Protein AF-A0A3D3ABN2-F1 (afdb_monomer_lite)

Radius of gyration: 26.13 Å; chains: 1; bounding box: 60×55×68 Å

Structure (mmCIF, N/CA/C/O backbone):
data_AF-A0A3D3ABN2-F1
#
_entry.id   AF-A0A3D3ABN2-F1
#
loop_
_atom_site.group_PDB
_atom_site.id
_atom_site.type_symbol
_atom_site.label_atom_id
_atom_site.label_alt_id
_atom_site.label_comp_id
_atom_site.label_asym_id
_atom_site.label_entity_id
_atom_site.label_seq_id
_atom_site.pdbx_PDB_ins_code
_atom_site.Cartn_x
_atom_site.Cartn_y
_atom_site.Cartn_z
_atom_site.occupancy
_atom_site.B_iso_or_equiv
_atom_site.auth_seq_id
_atom_site.auth_comp_id
_atom_site.auth_asym_id
_atom_site.auth_atom_id
_atom_site.pdbx_PDB_model_num
ATOM 1 N N . ASN A 1 1 ? -21.364 -36.320 24.922 1.00 47.22 1 ASN A N 1
ATOM 2 C CA . ASN A 1 1 ? -21.685 -34.935 25.339 1.00 47.22 1 ASN A CA 1
ATOM 3 C C . ASN A 1 1 ? -20.801 -33.855 24.728 1.00 47.22 1 ASN A C 1
ATOM 5 O O . ASN A 1 1 ? -21.368 -32.843 24.368 1.00 47.22 1 ASN A O 1
ATOM 9 N N . CYS A 1 2 ? -19.493 -34.046 24.505 1.00 52.16 2 CYS A N 1
ATOM 10 C CA . CYS A 1 2 ? -18.644 -33.016 23.869 1.00 52.16 2 CYS A CA 1
ATOM 11 C C . CYS A 1 2 ? -19.021 -32.674 22.412 1.00 52.16 2 CYS A C 1
ATOM 13 O O . CYS A 1 2 ? -18.843 -31.543 21.977 1.00 52.16 2 CYS A O 1
ATOM 15 N N . ILE A 1 3 ? -19.575 -33.634 21.663 1.00 55.12 3 ILE A N 1
ATOM 16 C CA . ILE A 1 3 ? -19.988 -33.439 20.261 1.00 55.12 3 ILE A CA 1
ATOM 17 C C . ILE A 1 3 ? -21.234 -32.540 20.168 1.00 55.12 3 ILE A C 1
ATOM 19 O O . ILE A 1 3 ? -21.315 -31.693 19.283 1.00 55.12 3 ILE A O 1
ATOM 23 N N . SER A 1 4 ? -22.176 -32.661 21.111 1.00 56.69 4 SER A N 1
ATOM 24 C CA . SER A 1 4 ? -23.375 -31.813 21.166 1.00 56.69 4 SER A CA 1
ATOM 25 C C . SER A 1 4 ? -23.047 -30.381 21.598 1.00 56.69 4 SER A C 1
ATOM 27 O O . SER A 1 4 ? -23.609 -29.444 21.042 1.00 56.69 4 SER A O 1
ATOM 29 N N . SER A 1 5 ? -22.100 -30.191 22.526 1.00 56.62 5 SER A N 1
ATOM 30 C CA . SER A 1 5 ? -21.622 -28.856 22.914 1.00 56.62 5 SER A CA 1
ATOM 31 C C . SER A 1 5 ? -20.784 -28.184 21.820 1.00 56.62 5 SER A C 1
ATOM 33 O O . SER A 1 5 ? -20.987 -27.002 21.568 1.00 56.62 5 SER A O 1
ATOM 35 N N . LEU A 1 6 ? -19.924 -28.917 21.099 1.00 58.91 6 LEU A N 1
ATOM 36 C CA . LEU A 1 6 ? -19.209 -28.384 19.925 1.00 58.91 6 LEU A CA 1
ATOM 37 C C . LEU A 1 6 ? -20.166 -27.965 18.798 1.00 58.91 6 LEU A C 1
ATOM 39 O O . LEU A 1 6 ? -19.962 -26.933 18.165 1.00 58.91 6 LEU A O 1
ATOM 43 N N . ARG A 1 7 ? -21.237 -28.734 18.576 1.00 54.69 7 ARG A N 1
ATOM 44 C CA . ARG A 1 7 ? -22.254 -28.446 17.554 1.00 54.69 7 ARG A CA 1
ATOM 45 C C . ARG A 1 7 ? -23.169 -27.271 17.928 1.00 54.69 7 ARG A C 1
ATOM 47 O O . ARG A 1 7 ? -23.635 -26.568 17.041 1.00 54.69 7 ARG A O 1
ATOM 54 N N . LEU A 1 8 ? -23.390 -27.026 19.222 1.00 56.56 8 LEU A N 1
ATOM 55 C CA . LEU A 1 8 ? -24.068 -25.820 19.715 1.00 56.56 8 LEU A CA 1
ATOM 56 C C . LEU A 1 8 ? -23.188 -24.572 19.555 1.00 56.56 8 LEU A C 1
ATOM 58 O O . LEU A 1 8 ? -23.670 -23.556 19.062 1.00 56.56 8 LEU A O 1
ATOM 62 N N . ILE A 1 9 ? -21.890 -24.665 19.865 1.00 56.34 9 ILE A N 1
ATOM 63 C CA . ILE A 1 9 ? -20.930 -23.566 19.651 1.00 56.34 9 ILE A CA 1
ATOM 64 C C . ILE A 1 9 ? -20.799 -23.224 18.157 1.00 56.34 9 ILE A C 1
ATOM 66 O O . ILE A 1 9 ? -20.686 -22.053 17.816 1.00 56.34 9 ILE A O 1
ATOM 70 N N . SER A 1 10 ? -20.877 -24.211 17.254 1.00 53.91 10 SER A N 1
ATOM 71 C CA . SER A 1 10 ? -20.811 -23.964 15.804 1.00 53.91 10 SER A CA 1
ATOM 72 C C . SER A 1 10 ? -22.084 -23.351 15.207 1.00 53.91 10 SER A C 1
ATOM 74 O O . SER A 1 10 ? -22.072 -22.983 14.036 1.00 53.91 10 SER A O 1
ATOM 76 N N . SER A 1 11 ? -23.188 -23.314 15.961 1.00 54.47 11 SER A N 1
ATOM 77 C CA . SER A 1 11 ? -24.465 -22.728 15.522 1.00 54.47 11 SER A CA 1
ATOM 78 C C . SER A 1 11 ? -24.626 -21.261 15.921 1.00 54.47 11 SER A C 1
ATOM 80 O O . SER A 1 11 ? -25.526 -20.586 15.429 1.00 54.47 11 SER A O 1
ATOM 82 N N . TRP A 1 12 ? -23.756 -20.767 16.805 1.00 53.62 12 TRP A N 1
ATOM 83 C CA . TRP A 1 12 ? -23.654 -19.350 17.128 1.00 53.62 12 TRP A CA 1
ATOM 84 C C . TRP A 1 12 ? -22.799 -18.647 16.082 1.00 53.62 12 TRP A C 1
ATOM 86 O O . TRP A 1 12 ? -21.771 -19.181 15.660 1.00 53.62 12 TRP A O 1
ATOM 96 N N . ASP A 1 13 ? -23.225 -17.454 15.663 1.00 57.66 13 ASP A N 1
ATOM 97 C CA . ASP A 1 13 ? -22.489 -16.629 14.711 1.00 57.66 13 ASP A CA 1
ATOM 98 C C . ASP A 1 13 ? -21.187 -16.168 15.387 1.00 57.66 13 ASP A C 1
ATOM 100 O O . ASP A 1 13 ? -21.111 -15.138 16.054 1.00 57.66 13 ASP A O 1
ATOM 104 N N . TRP A 1 14 ? -20.151 -17.009 15.298 1.00 59.09 14 TRP A N 1
ATOM 105 C CA . TRP A 1 14 ? -18.824 -16.823 15.903 1.00 59.09 14 TRP A CA 1
ATOM 106 C C . TRP A 1 14 ? -18.238 -15.437 15.600 1.00 59.09 14 TRP A C 1
ATOM 108 O O . TRP A 1 14 ? -17.455 -14.882 16.371 1.00 59.09 14 TRP A O 1
ATOM 118 N N . LYS A 1 15 ? -18.682 -14.870 14.481 1.00 56.09 15 LYS A N 1
ATOM 119 C CA . LYS A 1 15 ? -18.467 -13.509 14.022 1.00 56.09 15 LYS A CA 1
ATOM 120 C C . LYS A 1 15 ? -18.916 -12.457 15.045 1.00 56.09 15 LYS A C 1
ATOM 122 O O . LYS A 1 15 ? -18.107 -11.631 15.454 1.00 56.09 15 LYS A O 1
ATOM 127 N N . GLU A 1 16 ? -20.160 -12.541 15.504 1.00 56.41 16 GLU A N 1
ATOM 128 C CA . GLU A 1 16 ? -20.800 -11.591 16.420 1.00 56.41 16 GLU A CA 1
ATOM 129 C C . GLU A 1 16 ? -20.204 -11.695 17.835 1.00 56.41 16 GLU A C 1
ATOM 131 O O . GLU A 1 16 ? -19.964 -10.694 18.511 1.00 56.41 16 GLU A O 1
ATOM 136 N N . LEU A 1 17 ? -19.857 -12.910 18.271 1.00 53.38 17 LEU A N 1
ATOM 137 C CA . LEU A 1 17 ? -19.178 -13.133 19.552 1.00 53.38 17 LEU A CA 1
ATOM 138 C C . LEU A 1 17 ? -17.740 -12.599 19.555 1.00 53.38 17 LEU A C 1
ATOM 140 O O . LEU A 1 17 ? -17.319 -11.981 20.534 1.00 53.38 17 LEU A O 1
ATOM 144 N N . PHE A 1 18 ? -16.985 -12.797 18.471 1.00 57.19 18 PHE A N 1
ATOM 145 C CA . PHE A 1 18 ? -15.629 -12.259 18.344 1.00 57.19 18 PHE A CA 1
ATOM 146 C C . PHE A 1 18 ? -15.624 -10.725 18.288 1.00 57.19 18 PHE A C 1
ATOM 148 O O . PHE A 1 18 ? -14.780 -10.088 18.921 1.00 57.19 18 PHE A O 1
ATOM 155 N N . GLU A 1 19 ? -16.583 -10.125 17.581 1.00 54.78 19 GLU A N 1
ATOM 156 C CA . GLU A 1 19 ? -16.752 -8.669 17.517 1.00 54.78 19 GLU A CA 1
ATOM 157 C C . GLU A 1 19 ? -17.117 -8.069 18.882 1.00 54.78 19 GLU A C 1
ATOM 159 O O . GLU A 1 19 ? -16.545 -7.055 19.280 1.00 54.78 19 GLU A O 1
ATOM 164 N N . ASN A 1 20 ? -17.949 -8.754 19.670 1.00 52.69 20 ASN A N 1
ATOM 165 C CA . ASN A 1 20 ? -18.313 -8.316 21.021 1.00 52.69 20 ASN A CA 1
ATOM 166 C C . ASN A 1 20 ? -17.190 -8.490 22.069 1.00 52.69 20 ASN A C 1
ATOM 168 O O . ASN A 1 20 ? -17.117 -7.729 23.046 1.00 52.69 20 ASN A O 1
ATOM 172 N N . LEU A 1 21 ? -16.300 -9.472 21.885 1.00 58.31 21 LEU A N 1
ATOM 173 C CA . LEU A 1 21 ? -15.216 -9.789 22.828 1.00 58.31 21 LEU A CA 1
ATOM 174 C C . LEU A 1 21 ? -13.887 -9.096 22.498 1.00 58.31 21 LEU A C 1
ATOM 176 O O . LEU A 1 21 ? -13.051 -8.925 23.387 1.00 58.31 21 LEU A O 1
ATOM 180 N N . SER A 1 22 ? -13.675 -8.669 21.253 1.00 69.56 22 SER A N 1
ATOM 181 C CA . SER A 1 22 ? -12.423 -8.037 20.847 1.00 69.56 22 SER A CA 1
ATOM 182 C C . SER A 1 22 ? -12.321 -6.603 21.368 1.00 69.56 22 SER A C 1
ATOM 184 O O . SER A 1 22 ? -13.010 -5.691 20.911 1.00 69.56 22 SER A O 1
ATOM 186 N N . SER A 1 23 ? -11.387 -6.363 22.291 1.00 78.75 23 SER A N 1
ATOM 187 C CA . SER A 1 23 ? -11.030 -5.005 22.725 1.00 78.75 23 SER A CA 1
ATOM 188 C C . SER A 1 23 ? -10.597 -4.117 21.554 1.00 78.75 23 SER A C 1
ATOM 190 O O . SER A 1 23 ? -10.798 -2.910 21.605 1.00 78.75 23 SER A O 1
ATOM 192 N N . VAL A 1 24 ? -10.036 -4.706 20.491 1.00 86.00 24 VAL A N 1
ATOM 193 C CA . VAL A 1 24 ? -9.668 -3.988 19.263 1.00 86.00 24 VAL A CA 1
ATOM 194 C C . VAL A 1 24 ? -10.915 -3.490 18.534 1.00 86.00 24 VAL A C 1
ATOM 196 O O . VAL A 1 24 ? -10.942 -2.337 18.121 1.00 86.00 24 VAL A O 1
ATOM 199 N N . GLU A 1 25 ? -11.971 -4.300 18.437 1.00 86.38 25 GLU A N 1
ATOM 200 C CA . GLU A 1 25 ? -13.219 -3.897 17.776 1.00 86.38 25 GLU A CA 1
ATOM 201 C C . GLU A 1 25 ? -13.878 -2.711 18.486 1.00 86.38 25 GLU A C 1
ATOM 203 O O . GLU A 1 25 ? -14.217 -1.711 17.855 1.00 86.38 25 GLU A O 1
ATOM 208 N N . LYS A 1 26 ? -13.944 -2.764 19.821 1.00 87.31 26 LYS A N 1
ATOM 209 C CA . LYS A 1 26 ? -14.473 -1.668 20.653 1.00 87.31 26 LYS A CA 1
ATOM 210 C C . LYS A 1 26 ? -13.709 -0.353 20.482 1.00 87.31 26 LYS A C 1
ATOM 212 O O . LYS A 1 26 ? -14.274 0.713 20.716 1.00 87.31 26 LYS A O 1
ATOM 217 N N . ILE A 1 27 ? -12.429 -0.421 20.113 1.00 90.19 27 ILE A N 1
ATOM 218 C CA . ILE A 1 27 ? -11.607 0.755 19.812 1.00 90.19 27 ILE A CA 1
ATOM 219 C C . ILE A 1 27 ? -11.897 1.249 18.391 1.00 90.19 27 ILE A C 1
ATOM 221 O O . ILE A 1 27 ? -12.106 2.443 18.200 1.00 90.19 27 ILE A O 1
ATOM 225 N N . LEU A 1 28 ? -11.924 0.353 17.401 1.00 89.81 28 LEU A N 1
ATOM 226 C CA . LEU A 1 28 ? -12.100 0.726 15.994 1.00 89.81 28 LEU A CA 1
ATOM 227 C C . LEU A 1 28 ? -13.498 1.280 15.686 1.00 89.81 28 LEU A C 1
ATOM 229 O O . LEU A 1 28 ? -13.615 2.163 14.845 1.00 89.81 28 LEU A O 1
ATOM 233 N N . ILE A 1 29 ? -14.535 0.850 16.412 1.00 90.50 29 ILE A N 1
ATOM 234 C CA . ILE A 1 29 ? -15.894 1.416 16.313 1.00 90.50 29 ILE A CA 1
ATOM 235 C C . ILE A 1 29 ? -15.935 2.907 16.695 1.00 90.50 29 ILE A C 1
ATOM 237 O O . ILE A 1 29 ? -16.793 3.632 16.207 1.00 90.50 29 ILE A O 1
ATOM 241 N N . GLN A 1 30 ? -14.994 3.405 17.506 1.00 90.12 30 GLN A N 1
ATOM 242 C CA . GLN A 1 30 ? -14.928 4.824 17.902 1.00 90.12 30 GLN A CA 1
ATOM 243 C C . GLN A 1 30 ? -14.320 5.736 16.821 1.00 90.12 30 GLN A C 1
ATOM 245 O O . GLN A 1 30 ? -13.915 6.863 17.119 1.00 90.12 30 GLN A O 1
ATOM 250 N N . ASP A 1 31 ? -14.191 5.231 15.596 1.00 90.12 31 ASP A N 1
ATOM 251 C CA . ASP A 1 31 ? -13.667 5.943 14.440 1.00 90.12 31 ASP A CA 1
ATOM 252 C C . ASP A 1 31 ? -14.372 7.299 14.232 1.00 90.12 31 ASP A C 1
ATOM 254 O O . ASP A 1 31 ? -15.590 7.321 14.058 1.00 90.12 31 ASP A O 1
ATOM 258 N N . PRO A 1 32 ? -13.643 8.434 14.191 1.00 89.00 32 PRO A N 1
ATOM 259 C CA . PRO A 1 32 ? -14.272 9.751 14.084 1.00 89.00 32 PRO A CA 1
ATOM 260 C C . PRO A 1 32 ? -15.033 9.961 12.772 1.00 89.00 32 PRO A C 1
ATOM 262 O O . PRO A 1 32 ? -15.926 10.802 12.715 1.00 89.00 32 PRO A O 1
ATOM 265 N N . SER A 1 33 ? -14.701 9.208 11.719 1.00 85.69 33 SER A N 1
ATOM 266 C CA . SER A 1 33 ? -15.441 9.256 10.457 1.00 85.69 33 SER A CA 1
ATOM 267 C C . SER A 1 33 ? -16.726 8.416 10.455 1.00 85.69 33 SER A C 1
ATOM 269 O O . SER A 1 33 ? -17.500 8.514 9.509 1.00 85.69 33 SER A O 1
ATOM 271 N N . ASN A 1 34 ? -16.960 7.582 11.479 1.00 87.00 34 ASN A N 1
ATOM 272 C CA . ASN A 1 34 ? -18.027 6.573 11.562 1.00 87.00 34 ASN A CA 1
ATOM 273 C C . ASN A 1 34 ? -18.069 5.554 10.402 1.00 87.00 34 ASN A C 1
ATOM 275 O O . ASN A 1 34 ? -18.925 4.673 10.394 1.00 87.00 34 ASN A O 1
ATOM 279 N N . ILE A 1 35 ? -17.135 5.608 9.446 1.00 86.44 35 ILE A N 1
ATOM 280 C CA . ILE A 1 35 ? -17.113 4.737 8.264 1.00 86.44 35 ILE A CA 1
ATOM 281 C C . ILE A 1 35 ? -16.833 3.288 8.661 1.00 86.44 35 ILE A C 1
ATOM 283 O O . ILE A 1 35 ? -17.421 2.382 8.079 1.00 86.44 35 ILE A O 1
ATOM 287 N N . TYR A 1 36 ? -15.980 3.058 9.668 1.00 86.94 36 TYR A N 1
ATOM 288 C CA . TYR A 1 36 ? -15.617 1.702 10.102 1.00 86.94 36 TYR A CA 1
ATOM 289 C C . TYR A 1 36 ? -16.836 0.836 10.456 1.00 86.94 36 TYR A C 1
ATOM 291 O O . TYR A 1 36 ? -16.866 -0.354 10.149 1.00 86.94 36 TYR A O 1
ATOM 299 N N . ILE A 1 37 ? -17.870 1.429 11.058 1.00 87.00 37 ILE A N 1
ATOM 300 C CA . ILE A 1 37 ? -19.083 0.710 11.474 1.00 87.00 37 ILE A CA 1
ATOM 301 C C . ILE A 1 37 ? -19.819 0.141 10.255 1.00 87.00 37 ILE A C 1
ATOM 303 O O . ILE A 1 37 ? -20.249 -1.013 10.287 1.00 87.00 37 ILE A O 1
ATOM 307 N N . TYR A 1 38 ? -19.875 0.912 9.169 1.00 84.94 38 TYR A N 1
ATOM 308 C CA . TYR A 1 38 ? -20.539 0.554 7.916 1.00 84.94 38 TYR A CA 1
ATOM 309 C C . TYR A 1 38 ? -19.673 -0.301 6.982 1.00 84.94 38 TYR A C 1
ATOM 311 O O . TYR A 1 38 ? -20.091 -0.587 5.865 1.00 84.94 38 TYR A O 1
ATOM 319 N N . GLN A 1 39 ? -18.460 -0.692 7.385 1.00 84.19 39 GLN A N 1
ATOM 320 C CA . GLN A 1 39 ? -17.604 -1.566 6.581 1.00 84.19 39 GLN A CA 1
ATOM 321 C C . GLN A 1 39 ? -18.013 -3.035 6.695 1.00 84.19 39 GLN A C 1
ATOM 323 O O . GLN A 1 39 ? -18.462 -3.492 7.749 1.00 84.19 39 GLN A O 1
ATOM 328 N N . ASP A 1 40 ? -17.812 -3.785 5.611 1.00 84.81 40 ASP A N 1
ATOM 329 C CA . ASP A 1 40 ? -18.061 -5.221 5.608 1.00 84.81 40 ASP A CA 1
ATOM 330 C C . ASP A 1 40 ? -17.083 -5.980 6.511 1.00 84.81 40 ASP A C 1
ATOM 332 O O . ASP A 1 40 ? -16.015 -5.505 6.915 1.00 84.81 40 ASP A O 1
ATOM 336 N N . PHE A 1 41 ? -17.465 -7.204 6.859 1.00 79.50 41 PHE A N 1
ATOM 337 C CA . PHE A 1 41 ? -16.653 -8.024 7.747 1.00 79.50 41 PHE A CA 1
ATOM 338 C C . PHE A 1 41 ? -15.266 -8.336 7.188 1.00 79.50 41 PHE A C 1
ATOM 340 O O . PHE A 1 41 ? -14.312 -8.440 7.958 1.00 79.50 41 PHE A O 1
ATOM 347 N N . GLU A 1 42 ? -15.137 -8.501 5.870 1.00 83.38 42 GLU A N 1
ATOM 348 C CA . GLU A 1 42 ? -13.839 -8.757 5.246 1.00 83.38 42 GLU A CA 1
ATOM 349 C C . GLU A 1 42 ? -12.890 -7.576 5.468 1.00 83.38 42 GLU A C 1
ATOM 351 O O . GLU A 1 42 ? -11.740 -7.783 5.861 1.00 83.38 42 GLU A O 1
ATOM 356 N N . THR A 1 43 ? -13.393 -6.347 5.332 1.00 85.38 43 THR A N 1
ATOM 357 C CA . THR A 1 43 ? -12.666 -5.099 5.591 1.00 85.38 43 THR A CA 1
ATOM 358 C C . THR A 1 43 ? -12.289 -4.947 7.052 1.00 85.38 43 THR A C 1
ATOM 360 O O . THR A 1 43 ? -11.113 -4.732 7.366 1.00 85.38 43 THR A O 1
ATOM 363 N N . LYS A 1 44 ? -13.247 -5.138 7.963 1.00 88.62 44 LYS A N 1
ATOM 364 C CA . LYS A 1 44 ? -12.982 -5.089 9.407 1.00 88.62 44 LYS A CA 1
ATOM 365 C C . LYS A 1 44 ? -11.922 -6.121 9.803 1.00 88.62 44 LYS A C 1
ATOM 367 O O . LYS A 1 44 ? -10.934 -5.801 10.465 1.00 88.62 44 LYS A O 1
ATOM 372 N N . ASN A 1 45 ? -12.053 -7.357 9.321 1.00 86.69 45 ASN A N 1
ATOM 373 C CA . ASN A 1 45 ? -11.083 -8.423 9.562 1.00 86.69 45 ASN A CA 1
ATOM 374 C C . ASN A 1 45 ? -9.705 -8.110 8.9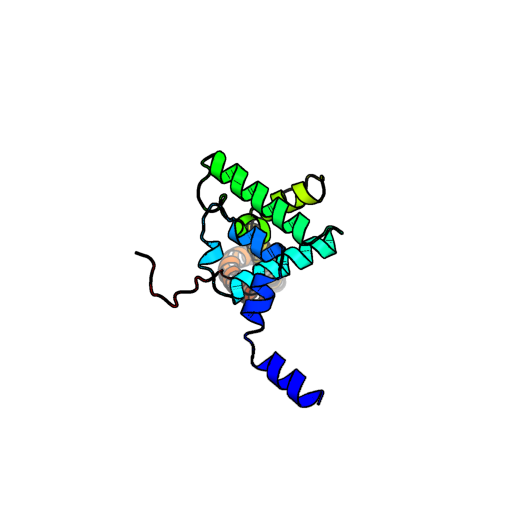58 1.00 86.69 45 ASN A C 1
ATOM 376 O O . ASN A 1 45 ? -8.680 -8.407 9.575 1.00 86.69 45 ASN A O 1
ATOM 380 N N . HIS A 1 46 ? -9.655 -7.489 7.779 1.00 88.50 46 HIS A N 1
ATOM 381 C CA . HIS A 1 46 ? -8.407 -7.050 7.165 1.00 88.50 46 HIS A CA 1
ATOM 382 C C . HIS A 1 46 ? -7.674 -6.030 8.051 1.00 88.50 46 HIS A C 1
ATOM 384 O O . HIS A 1 46 ? -6.482 -6.195 8.315 1.00 88.50 46 HIS A O 1
ATOM 390 N N . TYR A 1 47 ? -8.379 -5.034 8.598 1.00 90.31 47 TYR A N 1
ATOM 391 C CA . TYR A 1 47 ? -7.782 -4.058 9.521 1.00 90.31 47 TYR A CA 1
ATOM 392 C C . TYR A 1 47 ? -7.273 -4.711 10.809 1.00 90.31 47 TYR A C 1
ATOM 394 O O . TYR A 1 47 ? -6.146 -4.437 11.228 1.00 90.31 47 TYR A O 1
ATOM 402 N N . ARG A 1 48 ? -8.045 -5.633 11.400 1.00 90.38 48 ARG A N 1
ATOM 403 C CA . ARG A 1 48 ? -7.612 -6.400 12.582 1.00 90.38 48 ARG A CA 1
ATOM 404 C C . ARG A 1 48 ? -6.343 -7.216 12.291 1.00 90.38 48 ARG A C 1
ATOM 406 O O . ARG A 1 48 ? -5.399 -7.182 13.077 1.00 90.38 48 ARG A O 1
ATOM 413 N N . LYS A 1 49 ? -6.267 -7.885 11.133 1.00 89.75 49 LYS A N 1
ATOM 414 C CA . LYS A 1 49 ? -5.070 -8.633 10.699 1.00 89.75 49 LYS A CA 1
ATOM 415 C C . LYS A 1 49 ? -3.859 -7.729 10.478 1.00 89.75 49 LYS A C 1
ATOM 417 O O . LYS A 1 49 ? -2.747 -8.101 10.849 1.00 89.75 49 LYS A O 1
ATOM 422 N N . GLU A 1 50 ? -4.040 -6.550 9.888 1.00 90.88 50 GLU A N 1
ATOM 423 C CA . GLU A 1 50 ? -2.946 -5.586 9.720 1.00 90.88 50 GLU A CA 1
ATOM 424 C C . GLU A 1 50 ? -2.432 -5.068 11.070 1.00 90.88 50 GLU A C 1
ATOM 426 O O . GLU A 1 50 ? -1.218 -5.023 11.284 1.00 90.88 50 GLU A O 1
ATOM 431 N N . LEU A 1 51 ? -3.325 -4.769 12.017 1.00 91.88 51 LEU A N 1
ATOM 432 C CA . LEU A 1 51 ? -2.943 -4.418 13.388 1.00 91.88 51 LEU A CA 1
ATOM 433 C C . LEU A 1 51 ? -2.186 -5.551 14.086 1.00 91.88 51 LEU A C 1
ATOM 435 O O . LEU A 1 51 ? -1.162 -5.292 14.716 1.00 91.88 51 LEU A O 1
ATOM 439 N N . GLN A 1 52 ? -2.621 -6.802 13.923 1.00 90.25 52 GLN A N 1
ATOM 440 C CA . GLN A 1 52 ? -1.906 -7.974 14.430 1.00 90.25 52 GLN A CA 1
ATOM 441 C C . GLN A 1 52 ? -0.490 -8.089 13.849 1.00 90.25 52 GLN A C 1
ATOM 443 O O . GLN A 1 52 ? 0.473 -8.314 14.587 1.00 90.25 52 GLN A O 1
ATOM 448 N N . LYS A 1 53 ? -0.325 -7.892 12.534 1.00 90.94 53 LYS A N 1
ATOM 449 C CA . LYS A 1 53 ? 1.001 -7.887 11.895 1.00 90.94 53 LYS A CA 1
ATOM 450 C C . LYS A 1 53 ? 1.893 -6.780 12.459 1.00 90.94 53 LYS A C 1
ATOM 452 O O . LYS A 1 53 ? 3.067 -7.032 12.725 1.00 90.94 53 LYS A O 1
ATOM 457 N N . LEU A 1 54 ? 1.355 -5.573 12.653 1.00 90.38 54 LEU A N 1
ATOM 458 C CA . LEU A 1 54 ? 2.084 -4.443 13.242 1.00 90.38 54 LEU A CA 1
ATOM 459 C C . LEU A 1 54 ? 2.492 -4.731 14.693 1.00 90.38 54 LEU A C 1
ATOM 461 O O . LEU A 1 54 ? 3.659 -4.568 15.041 1.00 90.38 54 LEU A O 1
ATOM 465 N N . SER A 1 55 ? 1.551 -5.215 15.501 1.00 89.25 55 SER A N 1
ATOM 466 C CA . SER A 1 55 ? 1.749 -5.662 16.883 1.00 89.25 55 SER A CA 1
ATOM 467 C C . SER A 1 55 ? 2.904 -6.661 16.986 1.00 89.25 55 SER A C 1
ATOM 469 O O . SER A 1 55 ? 3.900 -6.397 17.661 1.00 89.25 55 SER A O 1
ATOM 471 N N . LYS A 1 56 ? 2.857 -7.739 16.191 1.00 90.38 56 LYS A N 1
ATOM 472 C CA . LYS A 1 56 ? 3.904 -8.769 16.153 1.00 90.38 56 LYS A CA 1
ATOM 473 C C . LYS A 1 56 ? 5.250 -8.233 15.661 1.00 90.38 56 LYS A C 1
ATOM 475 O O . LYS A 1 56 ? 6.286 -8.608 16.198 1.00 90.38 56 LYS A O 1
ATOM 480 N N . LYS A 1 57 ? 5.251 -7.364 14.645 1.00 90.81 57 LYS A N 1
ATOM 481 C CA . LYS A 1 57 ? 6.478 -6.797 14.062 1.00 90.81 57 LYS A CA 1
ATOM 482 C C . LYS A 1 57 ? 7.212 -5.864 15.027 1.00 90.81 57 LYS A C 1
ATOM 484 O O . LYS A 1 57 ? 8.438 -5.831 15.008 1.00 90.81 57 LYS A O 1
ATOM 489 N N . TYR A 1 58 ? 6.477 -5.094 15.827 1.00 89.19 58 TYR A N 1
ATOM 490 C CA . TYR A 1 58 ? 7.044 -4.075 16.716 1.00 89.19 58 TYR A CA 1
ATOM 491 C C . TYR A 1 58 ? 7.009 -4.454 18.203 1.00 89.19 58 TYR A C 1
ATOM 493 O O . TYR A 1 58 ? 7.463 -3.666 19.026 1.00 89.19 58 TYR A O 1
ATOM 501 N N . GLY A 1 59 ? 6.513 -5.646 18.551 1.00 89.12 59 GLY A N 1
ATOM 502 C CA . GLY A 1 59 ? 6.495 -6.154 19.926 1.00 89.12 59 GLY A CA 1
ATOM 503 C C . GLY A 1 59 ? 5.552 -5.392 20.861 1.00 89.12 59 GLY A C 1
ATOM 504 O O . GLY A 1 59 ? 5.833 -5.288 22.051 1.00 89.12 59 GLY A O 1
ATOM 505 N N . VAL A 1 60 ? 4.457 -4.835 20.336 1.00 89.69 60 VAL A N 1
ATOM 506 C CA . VAL A 1 60 ? 3.438 -4.109 21.120 1.00 89.69 60 VAL A CA 1
ATOM 507 C C . VAL A 1 60 ? 2.131 -4.891 21.156 1.00 89.69 60 VAL A C 1
ATOM 509 O O . VAL A 1 60 ? 1.945 -5.783 20.342 1.00 89.69 60 VAL A O 1
ATOM 512 N N . SER A 1 61 ? 1.200 -4.569 22.058 1.00 89.25 61 SER A N 1
ATOM 513 C CA . SER A 1 61 ? -0.119 -5.211 22.035 1.0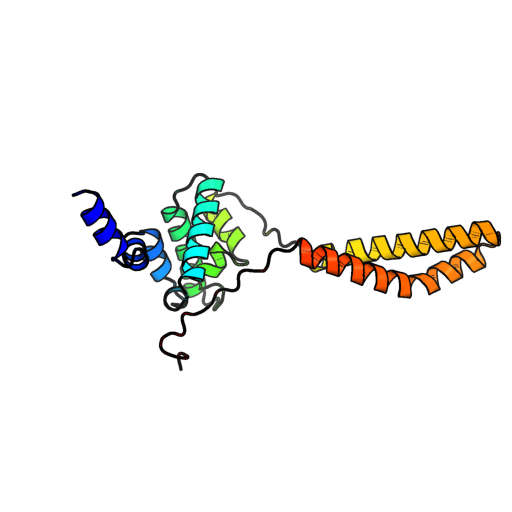0 89.25 61 SER A CA 1
ATOM 514 C C . SER A 1 61 ? -0.974 -4.721 20.858 1.00 89.25 61 SER A C 1
ATOM 516 O O . SER A 1 61 ? -0.883 -3.567 20.429 1.00 89.25 61 SER A O 1
ATOM 518 N N . GLU A 1 62 ? -1.861 -5.585 20.356 1.00 90.25 62 GLU A N 1
ATOM 519 C CA . GLU A 1 62 ? -2.821 -5.232 19.296 1.00 90.25 62 GLU A CA 1
ATOM 520 C C . GLU A 1 62 ? -3.736 -4.077 19.725 1.00 90.25 62 GLU A C 1
ATOM 522 O O . GLU A 1 62 ? -3.996 -3.159 18.949 1.00 90.25 62 GLU A O 1
ATOM 527 N N . THR A 1 63 ? -4.158 -4.076 20.992 1.00 90.00 63 THR A N 1
ATOM 528 C CA . THR A 1 63 ? -4.967 -3.007 21.590 1.00 90.00 63 THR A CA 1
ATOM 529 C C . THR A 1 63 ? -4.222 -1.681 21.647 1.00 90.00 63 THR A C 1
ATOM 531 O O . THR A 1 63 ? -4.811 -0.644 21.354 1.00 90.00 63 THR A O 1
ATOM 534 N N . TYR A 1 64 ? -2.924 -1.689 21.960 1.00 89.50 64 TYR A N 1
ATOM 535 C CA . TYR A 1 64 ? -2.109 -0.478 21.950 1.00 89.50 64 TYR A CA 1
ATOM 536 C C . TYR A 1 64 ? -1.967 0.089 20.534 1.00 89.50 64 TYR A C 1
ATOM 538 O O . TYR A 1 64 ? -2.154 1.288 20.329 1.00 89.50 64 TYR A O 1
ATOM 546 N N . ALA A 1 65 ? -1.709 -0.766 19.538 1.00 92.19 65 ALA A N 1
ATOM 547 C CA . ALA A 1 65 ? -1.662 -0.347 18.139 1.00 92.19 65 ALA A CA 1
ATOM 548 C C . ALA A 1 65 ? -3.009 0.239 17.669 1.00 92.19 65 ALA A C 1
ATOM 550 O O . ALA A 1 65 ? -3.028 1.288 17.022 1.00 92.19 65 ALA A O 1
ATOM 551 N N . ALA A 1 66 ? -4.129 -0.382 18.057 1.00 93.00 66 ALA A N 1
ATOM 552 C CA . ALA A 1 66 ? -5.473 0.111 17.761 1.00 93.00 66 ALA A CA 1
ATOM 553 C C . ALA A 1 66 ? -5.739 1.484 18.406 1.00 93.00 66 ALA A C 1
ATOM 555 O O . ALA A 1 66 ? -6.170 2.414 17.722 1.00 93.00 66 ALA A O 1
ATOM 556 N N . LEU A 1 67 ? -5.405 1.657 19.692 1.00 93.25 67 LEU A N 1
ATOM 557 C CA . LEU A 1 67 ? -5.532 2.943 20.389 1.00 93.25 67 LEU A CA 1
ATOM 558 C C . LEU A 1 67 ? -4.714 4.035 19.698 1.00 93.25 67 LEU A C 1
ATOM 560 O O . LEU A 1 67 ? -5.222 5.129 19.466 1.00 93.25 67 LEU A O 1
ATOM 564 N N . LYS A 1 68 ? -3.474 3.734 19.293 1.00 93.56 68 LYS A N 1
ATOM 565 C CA . LYS A 1 68 ? -2.641 4.698 18.564 1.00 93.56 68 LYS A CA 1
ATOM 566 C C . LYS A 1 68 ? -3.200 5.053 17.190 1.00 93.56 68 LYS A C 1
ATOM 568 O O . LYS A 1 68 ? -3.101 6.218 16.806 1.00 93.56 68 LYS A O 1
ATOM 573 N N . SER A 1 69 ? -3.822 4.113 16.473 1.00 93.69 69 SER A N 1
ATOM 574 C CA . SER A 1 69 ? -4.514 4.442 15.217 1.00 93.69 69 SER A CA 1
ATOM 575 C C . SER A 1 69 ? -5.715 5.359 15.442 1.00 93.69 69 SER A C 1
ATOM 577 O O . SER A 1 69 ? -5.880 6.330 14.704 1.00 93.69 69 SER A O 1
ATOM 579 N N . LEU A 1 70 ? -6.486 5.121 16.507 1.00 93.88 70 LEU A N 1
ATOM 580 C CA . LEU A 1 70 ? -7.626 5.954 16.873 1.00 93.88 70 LEU A CA 1
ATOM 581 C C . LEU A 1 70 ? -7.197 7.362 17.301 1.00 93.88 70 LEU A C 1
ATOM 583 O O . LEU A 1 70 ? -7.772 8.340 16.839 1.00 93.88 70 LEU A O 1
ATOM 587 N N . GLU A 1 71 ? -6.157 7.486 18.129 1.00 93.12 71 GLU A N 1
ATOM 588 C CA . GLU A 1 71 ? -5.590 8.784 18.523 1.00 93.12 71 GLU A CA 1
ATOM 589 C C . GLU A 1 71 ? -5.125 9.603 17.308 1.00 93.12 71 GLU A C 1
ATOM 591 O O . GLU A 1 71 ? -5.264 10.823 17.292 1.00 93.12 71 GLU A O 1
ATOM 596 N N . CYS A 1 72 ? -4.535 8.960 16.293 1.00 91.44 72 CYS A N 1
ATOM 597 C CA . CYS A 1 72 ? -4.160 9.641 15.051 1.00 91.44 72 CYS A CA 1
ATOM 598 C C . CYS A 1 72 ? -5.382 10.156 14.284 1.00 91.44 72 CYS A C 1
ATOM 600 O O . CYS A 1 72 ? -5.376 11.304 13.845 1.00 91.44 72 CYS A O 1
ATOM 602 N N . ALA A 1 73 ? -6.421 9.329 14.151 1.00 92.19 73 ALA A N 1
ATOM 603 C CA . ALA A 1 73 ? -7.651 9.710 13.466 1.00 92.19 73 ALA A CA 1
ATOM 604 C C . ALA A 1 73 ? -8.392 10.838 14.198 1.00 92.19 73 ALA A C 1
ATOM 606 O O . ALA A 1 73 ? -8.790 11.807 13.560 1.00 92.19 73 ALA A O 1
ATOM 607 N N . LYS A 1 74 ? -8.506 10.762 15.532 1.00 91.50 74 LYS A N 1
ATOM 608 C CA . LYS A 1 74 ? -9.137 11.804 16.361 1.00 91.50 74 LYS A CA 1
ATOM 609 C C . LYS A 1 74 ? -8.403 13.133 16.270 1.00 91.50 74 LYS A C 1
ATOM 611 O O . LYS A 1 74 ? -9.038 14.146 16.014 1.00 91.50 74 LYS A O 1
ATOM 616 N N . LYS A 1 75 ? -7.071 13.120 16.370 1.00 90.06 75 LYS A N 1
ATOM 617 C CA . LYS A 1 75 ? -6.274 14.344 16.246 1.00 90.06 75 LYS A CA 1
ATOM 618 C C . LYS A 1 75 ? -6.520 15.057 14.909 1.00 90.06 75 LYS A C 1
ATOM 620 O O . LYS A 1 75 ? -6.766 16.253 14.891 1.00 90.06 75 LYS A O 1
ATOM 625 N N . ASN A 1 76 ? -6.519 14.322 13.797 1.00 88.00 76 ASN A N 1
ATOM 626 C CA . ASN A 1 76 ? -6.763 14.926 12.483 1.00 88.00 76 ASN A CA 1
ATOM 627 C C . ASN A 1 76 ? -8.241 15.276 12.229 1.00 88.00 76 ASN A C 1
ATOM 629 O O . ASN A 1 76 ? -8.532 16.095 11.358 1.00 88.00 76 ASN A O 1
ATOM 633 N N . ALA A 1 77 ? -9.173 14.693 12.988 1.00 86.12 77 ALA A N 1
ATOM 634 C CA . ALA A 1 77 ? -10.559 15.148 13.020 1.00 86.12 77 ALA A CA 1
ATOM 635 C C . ALA A 1 77 ? -10.687 16.505 13.737 1.00 86.12 77 ALA A C 1
ATOM 637 O O . ALA A 1 77 ? -11.381 17.383 13.235 1.00 86.12 77 ALA A O 1
ATOM 638 N N . GLU A 1 78 ? -9.981 16.697 14.857 1.00 86.44 78 GLU A N 1
ATOM 639 C CA . GLU A 1 78 ? -9.919 17.971 15.593 1.00 86.44 78 GLU A CA 1
ATOM 640 C C . GLU A 1 78 ? -9.219 19.072 14.780 1.00 86.44 78 GLU A C 1
ATOM 642 O O . GLU A 1 78 ? -9.694 20.205 14.732 1.00 86.44 78 GLU A O 1
ATOM 647 N N . ASP A 1 79 ? -8.148 18.723 14.060 1.00 84.31 79 ASP A N 1
ATOM 648 C CA . ASP A 1 79 ? -7.393 19.640 13.194 1.00 84.31 79 ASP A CA 1
ATOM 649 C C . ASP A 1 79 ? -8.121 19.962 11.859 1.00 84.31 79 ASP A C 1
ATOM 651 O O . ASP A 1 79 ? -7.520 20.534 10.949 1.00 84.31 79 ASP A O 1
ATOM 655 N N . ASN A 1 80 ? -9.400 19.581 11.695 1.00 77.75 80 ASN A N 1
ATOM 656 C CA . ASN A 1 80 ? -10.216 19.772 10.480 1.00 77.75 80 ASN A CA 1
ATOM 657 C C . ASN A 1 80 ? -9.546 19.294 9.176 1.00 77.75 80 ASN A C 1
ATOM 659 O O . ASN A 1 80 ? -9.833 19.790 8.087 1.00 77.75 80 ASN A O 1
ATOM 663 N N . SER A 1 81 ? -8.673 18.286 9.260 1.00 74.69 81 SER A N 1
ATOM 664 C CA . SER A 1 81 ? -7.936 17.762 8.100 1.00 74.69 81 SER A CA 1
ATOM 665 C C . SER A 1 81 ? -8.833 16.977 7.127 1.00 74.69 81 SER A C 1
ATOM 667 O O . SER A 1 81 ? -8.417 16.646 6.019 1.00 74.69 81 SER A O 1
ATOM 669 N N . GLY A 1 82 ? -10.079 16.695 7.528 1.00 79.50 82 GLY A N 1
ATOM 670 C CA . GLY A 1 82 ? -11.081 16.012 6.716 1.00 79.50 82 GLY A CA 1
ATOM 671 C C . GLY A 1 82 ? -10.751 14.546 6.412 1.00 79.50 82 GLY A C 1
ATOM 672 O O . GLY A 1 82 ? -9.771 13.959 6.894 1.00 79.50 82 GLY A O 1
ATOM 673 N N . TYR A 1 83 ? -11.607 13.930 5.599 1.00 78.94 83 TYR A N 1
ATOM 674 C CA . TYR A 1 83 ? -11.384 12.591 5.055 1.00 78.94 83 TYR A CA 1
ATOM 675 C C . TYR A 1 83 ? -10.275 12.622 3.988 1.00 78.94 83 TYR A C 1
ATOM 677 O O . TYR A 1 83 ? -10.237 13.562 3.194 1.00 78.94 83 TYR A O 1
ATOM 685 N N . PRO A 1 84 ? -9.371 11.619 3.913 1.00 83.06 84 PRO A N 1
ATOM 686 C CA . PRO A 1 84 ? -9.359 10.341 4.641 1.00 83.06 84 PRO A CA 1
ATOM 687 C C . PRO A 1 84 ? -8.595 10.338 5.972 1.00 83.06 84 PRO A C 1
ATOM 689 O O . PRO A 1 84 ? -8.531 9.306 6.636 1.00 83.06 84 PRO A O 1
ATOM 692 N N . SER A 1 85 ? -7.993 11.455 6.384 1.00 87.25 85 SER A N 1
ATOM 693 C CA . SER A 1 85 ? -7.128 11.497 7.574 1.00 87.25 85 SER A CA 1
ATOM 694 C C . SER A 1 85 ? -7.857 11.359 8.913 1.00 87.25 85 SER A C 1
ATOM 696 O O . SER A 1 85 ? -7.214 11.067 9.921 1.00 87.25 85 SER A O 1
ATOM 698 N N . ASN A 1 86 ? -9.176 11.530 8.934 1.00 88.81 86 ASN A N 1
ATOM 699 C CA . ASN A 1 86 ? -10.034 11.328 10.101 1.00 88.81 86 ASN A CA 1
ATOM 700 C C . ASN A 1 86 ? -10.587 9.890 10.225 1.00 88.81 86 ASN A C 1
ATOM 702 O O . ASN A 1 86 ? -11.431 9.649 11.081 1.00 88.81 86 ASN A O 1
ATOM 706 N N . HIS A 1 87 ? -10.137 8.944 9.393 1.00 91.62 87 HIS A N 1
ATOM 707 C CA . HIS A 1 87 ? -10.555 7.540 9.451 1.00 91.62 87 HIS A CA 1
ATOM 708 C C . HIS A 1 87 ? -9.443 6.633 10.006 1.00 91.62 87 HIS A C 1
ATOM 710 O O . HIS A 1 87 ? -8.285 6.728 9.593 1.00 91.62 87 HIS A O 1
ATOM 716 N N . VAL A 1 88 ? -9.773 5.688 10.891 1.00 92.31 88 VAL A N 1
ATOM 717 C CA . VAL A 1 88 ? -8.806 4.725 11.463 1.00 92.31 88 VAL A CA 1
ATOM 718 C C . VAL A 1 88 ? -8.104 3.868 10.401 1.00 92.31 88 VAL A C 1
ATOM 720 O O . VAL A 1 88 ? -6.892 3.644 10.489 1.00 92.31 88 VAL A O 1
ATOM 723 N N . GLY A 1 89 ? -8.812 3.452 9.344 1.00 89.12 89 GLY A N 1
ATOM 724 C CA . GLY A 1 89 ? -8.255 2.638 8.256 1.00 89.12 89 GLY A CA 1
ATOM 725 C C . GLY A 1 89 ? -7.120 3.326 7.488 1.00 89.12 89 GLY A C 1
ATOM 726 O O . GLY A 1 89 ? -6.194 2.659 7.014 1.00 89.12 89 GLY A O 1
ATOM 727 N N . TYR A 1 90 ? -7.114 4.665 7.448 1.00 89.81 90 TYR A N 1
ATOM 728 C CA . TYR A 1 90 ? -6.040 5.453 6.834 1.00 89.81 90 TYR A CA 1
ATOM 729 C C . TYR A 1 90 ? -4.682 5.235 7.517 1.00 89.81 90 TYR A C 1
ATOM 731 O O . TYR A 1 90 ? -3.647 5.247 6.848 1.00 89.81 90 TYR A O 1
ATOM 739 N N . TYR A 1 91 ? -4.678 4.992 8.831 1.00 91.62 91 TYR A N 1
ATOM 740 C CA . TYR A 1 91 ? -3.466 4.744 9.617 1.00 91.62 91 TYR A CA 1
ATOM 741 C C . TYR A 1 91 ? -3.107 3.266 9.728 1.00 91.62 91 TYR A C 1
ATOM 743 O O . TYR A 1 91 ? -1.950 2.940 9.964 1.00 91.62 91 TYR A O 1
ATOM 751 N N . ILE A 1 92 ? -4.075 2.364 9.581 1.00 90.69 92 ILE A N 1
ATOM 752 C CA . ILE A 1 92 ? -3.826 0.921 9.681 1.00 90.69 92 ILE A CA 1
ATOM 753 C C . ILE A 1 92 ? -3.244 0.389 8.366 1.00 90.69 92 ILE A C 1
ATOM 755 O O . ILE A 1 92 ? -2.239 -0.329 8.367 1.00 90.69 92 ILE A O 1
ATOM 759 N N . TYR A 1 93 ? -3.855 0.771 7.242 1.00 86.88 93 TYR A N 1
ATOM 760 C CA . TYR A 1 93 ? -3.510 0.264 5.912 1.00 86.88 93 TYR A CA 1
ATOM 761 C C . TYR A 1 93 ? -3.113 1.363 4.917 1.00 86.88 93 TYR A C 1
ATOM 763 O O . TYR A 1 93 ? -2.289 1.117 4.041 1.00 86.88 93 TYR A O 1
ATOM 771 N N . GLY A 1 94 ? -3.665 2.571 5.056 1.00 84.88 94 GLY A N 1
ATOM 772 C CA . GLY A 1 94 ? -3.455 3.663 4.103 1.00 84.88 94 GLY A CA 1
ATOM 773 C C . GLY A 1 94 ? -2.111 4.395 4.218 1.00 84.88 94 GLY A C 1
ATOM 774 O O . GLY A 1 94 ? -1.172 3.977 4.900 1.00 84.88 94 GLY A O 1
ATOM 775 N N . ARG A 1 95 ? -2.035 5.561 3.559 1.00 83.44 95 ARG A N 1
ATOM 776 C CA . ARG A 1 95 ? -0.831 6.419 3.519 1.00 83.44 95 ARG A CA 1
ATOM 777 C C . ARG A 1 95 ? -0.365 6.863 4.915 1.00 83.44 95 ARG A C 1
ATOM 779 O O . ARG A 1 95 ? 0.830 7.026 5.146 1.00 83.44 95 ARG A O 1
ATOM 786 N N . GLY A 1 96 ? -1.279 6.953 5.885 1.00 85.56 96 GLY A N 1
ATOM 787 C CA . GLY A 1 96 ? -0.982 7.293 7.279 1.00 85.56 96 GLY A CA 1
ATOM 788 C C . GLY A 1 96 ? -0.260 6.205 8.082 1.00 85.56 96 GLY A C 1
ATOM 789 O O . GLY A 1 96 ? 0.098 6.450 9.235 1.00 85.56 96 GLY A O 1
ATOM 790 N N . LYS A 1 97 ? -0.009 5.015 7.515 1.00 89.25 97 LYS A N 1
ATOM 791 C CA . LYS A 1 97 ? 0.623 3.889 8.227 1.00 89.25 97 LYS A CA 1
ATOM 792 C C . LYS A 1 97 ? 1.973 4.231 8.845 1.00 89.25 97 LYS A C 1
ATOM 794 O O . LYS A 1 97 ? 2.258 3.828 9.971 1.00 89.25 97 LYS A O 1
ATOM 799 N N . HIS A 1 98 ? 2.789 5.021 8.156 1.00 88.19 98 HIS A N 1
ATOM 800 C CA . HIS A 1 98 ? 4.084 5.452 8.682 1.00 88.19 98 HIS A CA 1
ATOM 801 C C . HIS A 1 98 ? 3.938 6.314 9.954 1.00 88.19 98 HIS A C 1
ATOM 803 O O . HIS A 1 98 ? 4.716 6.163 10.893 1.00 88.19 98 HIS A O 1
ATOM 809 N N . ILE A 1 99 ? 2.897 7.154 10.040 1.00 90.06 99 ILE A N 1
ATOM 810 C CA . ILE A 1 99 ? 2.596 7.985 11.219 1.00 90.06 99 ILE A CA 1
ATOM 811 C C . ILE A 1 99 ? 2.241 7.097 12.414 1.00 90.06 99 ILE A C 1
ATOM 813 O O . ILE A 1 99 ? 2.745 7.310 13.519 1.00 90.06 99 ILE A O 1
ATOM 817 N N . LEU A 1 100 ? 1.412 6.073 12.189 1.00 91.00 100 LEU A N 1
ATOM 818 C CA . LEU A 1 100 ? 1.062 5.096 13.218 1.00 91.00 100 LEU A CA 1
ATOM 819 C C . LEU A 1 100 ? 2.304 4.372 13.738 1.00 91.00 100 LEU A C 1
ATOM 821 O O . LEU A 1 100 ? 2.531 4.311 14.945 1.00 91.00 100 LEU A O 1
ATOM 825 N N . VAL A 1 101 ? 3.139 3.868 12.831 1.00 91.06 101 VAL A N 1
ATOM 826 C CA . VAL A 1 101 ? 4.368 3.162 13.199 1.00 91.06 101 VAL A CA 1
ATOM 827 C C . VAL A 1 101 ? 5.323 4.070 13.978 1.00 91.06 101 VAL A C 1
ATOM 829 O O . VAL A 1 101 ? 5.931 3.620 14.953 1.00 91.06 101 VAL A O 1
ATOM 832 N N . ASN A 1 102 ? 5.414 5.352 13.620 1.00 90.62 102 ASN A N 1
ATOM 833 C CA . ASN A 1 102 ? 6.218 6.326 14.357 1.00 90.62 102 ASN A CA 1
ATOM 834 C C . ASN A 1 102 ? 5.717 6.507 15.790 1.00 90.62 102 ASN A C 1
ATOM 836 O O . ASN A 1 102 ? 6.522 6.509 16.719 1.00 90.62 102 ASN A O 1
ATOM 840 N N . LYS A 1 103 ? 4.396 6.592 15.991 1.00 89.75 103 LYS A N 1
ATOM 841 C CA . LYS A 1 103 ? 3.807 6.667 17.337 1.00 89.75 103 LYS A CA 1
ATOM 842 C C . LYS A 1 103 ? 3.990 5.381 18.143 1.00 89.75 103 LYS A C 1
ATOM 844 O O . LYS A 1 103 ? 4.182 5.454 19.351 1.00 89.75 103 LYS A O 1
ATOM 849 N N . ILE A 1 104 ? 3.930 4.217 17.497 1.00 90.06 104 ILE A N 1
ATOM 850 C CA . ILE A 1 104 ? 4.100 2.921 18.167 1.00 90.06 104 ILE A CA 1
ATOM 851 C C . ILE A 1 104 ? 5.556 2.706 18.595 1.00 90.06 104 ILE A C 1
ATOM 853 O O . ILE A 1 104 ? 5.809 2.242 19.701 1.00 90.06 104 ILE A O 1
ATOM 857 N N . THR A 1 105 ? 6.512 3.032 17.722 1.00 86.94 105 THR A N 1
ATOM 858 C CA . THR A 1 105 ? 7.937 2.720 17.930 1.00 86.94 105 THR A CA 1
ATOM 859 C C . THR A 1 105 ? 8.743 3.858 18.549 1.00 86.94 105 THR A C 1
ATOM 861 O O . THR A 1 105 ? 9.888 3.641 18.942 1.00 86.94 105 THR A O 1
ATOM 864 N N . GLY A 1 106 ? 8.202 5.080 18.574 1.00 82.88 106 GLY A N 1
ATOM 865 C CA . GLY A 1 106 ? 8.925 6.290 18.978 1.00 82.88 106 GLY A CA 1
ATOM 866 C C . GLY A 1 106 ? 10.060 6.689 18.024 1.00 82.88 106 GLY A C 1
ATOM 867 O O . GLY A 1 106 ? 10.794 7.636 18.296 1.00 82.88 106 GLY A O 1
ATOM 868 N N . LYS A 1 107 ? 10.228 5.981 16.900 1.00 82.38 107 LYS A N 1
ATOM 869 C CA . LYS A 1 107 ? 11.266 6.241 15.900 1.00 82.38 107 LYS A CA 1
ATOM 870 C C . LYS A 1 107 ? 10.649 6.971 14.717 1.00 82.38 107 LYS A C 1
ATOM 872 O O . LYS A 1 107 ? 9.582 6.593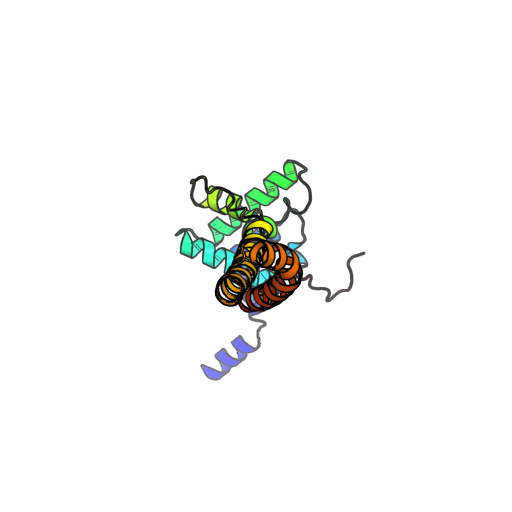 14.249 1.00 82.38 107 LYS A O 1
ATOM 877 N N . LYS A 1 108 ? 11.341 7.984 14.190 1.00 75.81 108 LYS A N 1
ATOM 878 C CA . LYS A 1 108 ? 10.958 8.622 12.923 1.00 75.81 108 LYS A CA 1
ATOM 879 C C . LYS A 1 108 ? 11.263 7.665 11.768 1.00 75.81 108 LYS A C 1
ATOM 881 O O . LYS A 1 108 ? 12.362 7.687 11.223 1.00 75.81 108 LYS A O 1
ATOM 886 N N . GLN A 1 109 ? 10.308 6.823 11.388 1.00 70.56 109 GLN A N 1
ATOM 887 C CA . GLN A 1 109 ? 10.297 6.236 10.054 1.00 70.56 109 GLN A CA 1
ATOM 888 C C . GLN A 1 109 ? 9.849 7.314 9.078 1.00 70.56 109 GLN A C 1
ATOM 890 O O . GLN A 1 109 ? 8.826 7.980 9.269 1.00 70.56 109 GLN A O 1
ATOM 895 N N . LYS A 1 110 ? 10.666 7.515 8.046 1.00 67.81 110 LYS A N 1
ATOM 896 C CA . LYS A 1 110 ? 10.255 8.311 6.899 1.00 67.81 110 LYS A CA 1
ATOM 897 C C . LYS A 1 110 ? 9.116 7.577 6.210 1.00 67.81 110 LYS A C 1
ATOM 899 O O . LYS A 1 110 ? 9.091 6.346 6.176 1.00 67.81 110 LYS A O 1
ATOM 904 N N . GLU A 1 111 ? 8.178 8.344 5.678 1.00 66.25 111 GLU A N 1
ATOM 905 C CA . GLU A 1 111 ? 7.251 7.812 4.699 1.00 66.25 111 GLU A CA 1
ATOM 906 C C . GLU A 1 111 ? 8.101 7.222 3.570 1.00 66.25 111 GLU A C 1
ATOM 908 O O . GLU A 1 111 ? 8.841 7.945 2.900 1.00 66.25 111 GLU A O 1
ATOM 913 N N . ASN A 1 112 ? 8.065 5.899 3.395 1.00 58.25 112 ASN A N 1
ATOM 914 C CA . ASN A 1 112 ? 8.621 5.266 2.204 1.00 58.25 112 ASN A CA 1
ATOM 915 C C . ASN A 1 112 ? 7.650 5.548 1.056 1.00 58.25 112 ASN A C 1
ATOM 917 O O . ASN A 1 112 ? 7.000 4.648 0.534 1.00 58.25 112 ASN A O 1
ATOM 921 N N . PHE A 1 113 ? 7.513 6.826 0.704 1.00 53.53 113 PHE A N 1
ATOM 922 C CA . PHE A 1 113 ? 6.842 7.250 -0.506 1.00 53.53 113 PHE A CA 1
ATOM 923 C C . PHE A 1 113 ? 7.832 7.027 -1.641 1.00 53.53 113 PHE A C 1
ATOM 925 O O . PHE A 1 113 ? 8.474 7.946 -2.139 1.00 53.53 113 PHE A O 1
ATOM 932 N N . THR A 1 114 ? 8.041 5.766 -2.004 1.00 54.66 114 THR A N 1
ATOM 933 C CA . THR A 1 114 ? 8.601 5.465 -3.312 1.00 54.66 114 THR A CA 1
ATOM 934 C C . THR A 1 114 ? 7.492 5.787 -4.302 1.00 54.66 114 THR A C 1
ATOM 936 O O . THR A 1 114 ? 6.497 5.056 -4.312 1.00 54.66 114 THR A O 1
ATOM 939 N N . PRO A 1 115 ? 7.575 6.879 -5.085 1.00 56.41 115 PRO A N 1
ATOM 940 C CA . PRO A 1 115 ? 6.545 7.136 -6.071 1.00 56.41 115 PRO A CA 1
ATOM 941 C C . PRO A 1 115 ? 6.544 5.929 -7.020 1.00 56.41 115 PRO A C 1
ATOM 943 O O . PRO A 1 115 ? 7.592 5.597 -7.589 1.00 56.41 115 PRO A O 1
ATOM 946 N N . PRO A 1 116 ? 5.400 5.241 -7.178 1.00 67.44 116 PRO A N 1
ATOM 947 C CA . PRO A 1 116 ? 5.319 4.013 -7.970 1.00 67.44 116 PRO A CA 1
ATOM 948 C C . PRO A 1 116 ? 5.798 4.241 -9.411 1.00 67.44 116 PRO A C 1
ATOM 950 O O . PRO A 1 116 ? 6.304 3.334 -10.066 1.00 67.44 116 PRO A O 1
ATOM 953 N N . LEU A 1 117 ? 5.727 5.494 -9.867 1.00 70.00 117 LEU A N 1
ATOM 954 C CA . LEU A 1 117 ? 6.126 5.926 -11.192 1.00 70.00 117 LEU A CA 1
ATOM 955 C C . LEU A 1 117 ? 7.620 5.715 -11.494 1.00 70.00 117 LEU A C 1
ATOM 957 O O . LEU A 1 117 ? 7.939 5.238 -12.578 1.00 70.00 117 LEU A O 1
ATOM 961 N N . PHE A 1 118 ? 8.545 6.007 -10.568 1.00 76.69 118 PHE A N 1
ATOM 962 C CA . PHE A 1 118 ? 9.981 5.839 -10.862 1.00 76.69 118 PHE A CA 1
ATOM 963 C C . PHE A 1 118 ? 10.371 4.362 -10.983 1.00 76.69 118 PHE A C 1
ATOM 965 O O . PHE A 1 118 ? 11.129 4.005 -11.883 1.00 76.69 118 PHE A O 1
ATOM 972 N N . TYR A 1 119 ? 9.806 3.498 -10.135 1.00 76.19 119 TYR A N 1
ATOM 973 C CA . TYR A 1 119 ? 10.030 2.050 -10.202 1.00 76.19 119 TYR A CA 1
ATOM 974 C C . TYR A 1 119 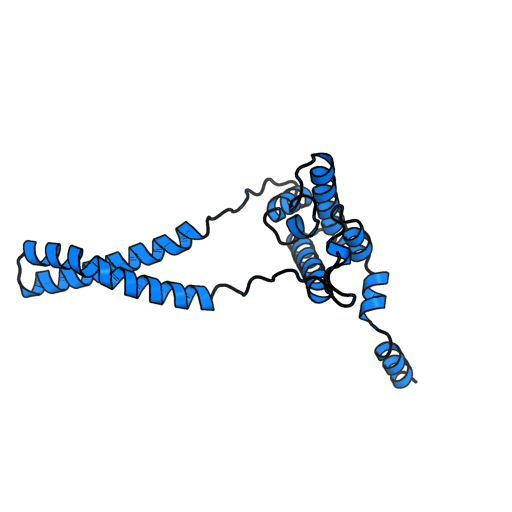? 9.421 1.409 -11.451 1.00 76.19 119 TYR A C 1
ATOM 976 O O . TYR A 1 119 ? 9.907 0.374 -11.892 1.00 76.19 119 TYR A O 1
ATOM 984 N N . TYR A 1 120 ? 8.393 2.027 -12.034 1.00 81.44 120 TYR A N 1
ATOM 985 C CA . TYR A 1 120 ? 7.779 1.575 -13.278 1.00 81.44 120 TYR A CA 1
ATOM 986 C C . TYR A 1 120 ? 8.527 2.082 -14.523 1.00 81.44 120 TYR A C 1
ATOM 988 O O . TYR A 1 120 ? 8.823 1.303 -15.424 1.00 81.44 120 TYR A O 1
ATOM 996 N N . ILE A 1 121 ? 8.893 3.369 -14.568 1.00 85.00 121 ILE A N 1
ATOM 997 C CA . ILE A 1 121 ? 9.527 3.995 -15.744 1.00 85.00 121 ILE A CA 1
ATOM 998 C C . ILE A 1 121 ? 10.974 3.525 -15.939 1.00 85.00 121 ILE A C 1
ATOM 1000 O O . ILE A 1 121 ? 11.400 3.283 -17.067 1.00 85.00 121 ILE A O 1
ATOM 1004 N N . TYR A 1 122 ? 11.744 3.389 -14.859 1.00 88.44 122 TYR A N 1
ATOM 1005 C CA . TYR A 1 122 ? 13.167 3.060 -14.944 1.00 88.44 122 TYR A CA 1
ATOM 1006 C C . TYR A 1 122 ? 13.471 1.721 -15.649 1.00 88.44 122 TYR A C 1
ATOM 1008 O O . TYR A 1 122 ? 14.283 1.723 -16.578 1.00 88.44 122 TYR A O 1
ATOM 1016 N N . PRO A 1 123 ? 12.826 0.587 -15.301 1.00 89.00 123 PRO A N 1
ATOM 1017 C CA . PRO A 1 123 ? 13.077 -0.672 -15.997 1.00 89.00 123 PRO A CA 1
ATOM 1018 C C . PRO A 1 123 ? 12.605 -0.638 -17.456 1.00 89.00 123 PRO A C 1
ATOM 1020 O O . PRO A 1 123 ? 13.247 -1.259 -18.298 1.00 89.00 123 PRO A O 1
ATOM 1023 N N . ILE A 1 124 ? 11.550 0.124 -17.780 1.00 89.75 124 ILE A N 1
ATOM 1024 C CA . ILE A 1 124 ? 11.104 0.323 -19.168 1.00 89.75 124 ILE A CA 1
ATOM 1025 C C . ILE A 1 124 ? 12.199 1.028 -19.969 1.00 89.75 124 ILE A C 1
ATOM 1027 O O . ILE A 1 124 ? 12.572 0.546 -21.036 1.00 89.75 124 ILE A O 1
ATOM 1031 N N . LEU A 1 125 ? 12.754 2.129 -19.451 1.00 91.12 125 LEU A N 1
ATOM 1032 C CA . LEU A 1 125 ? 13.824 2.870 -20.124 1.00 91.12 125 LEU A CA 1
ATOM 1033 C C . LEU A 1 125 ? 15.082 2.021 -20.311 1.00 91.12 125 LEU A C 1
ATOM 1035 O O . LEU A 1 125 ? 15.643 2.010 -21.404 1.00 91.12 125 LEU A O 1
ATOM 1039 N N . ILE A 1 126 ? 15.501 1.282 -19.279 1.00 92.88 126 ILE A N 1
ATOM 1040 C CA . ILE A 1 126 ? 16.661 0.385 -19.367 1.00 92.88 126 ILE A CA 1
ATOM 1041 C C . ILE A 1 126 ? 16.438 -0.680 -20.433 1.00 92.88 126 ILE A C 1
ATOM 1043 O O . ILE A 1 126 ? 17.307 -0.889 -21.274 1.00 92.88 126 ILE A O 1
ATOM 1047 N N . LEU A 1 127 ? 15.287 -1.353 -20.411 1.00 92.38 127 LEU A N 1
ATOM 1048 C CA . LEU A 1 127 ? 15.011 -2.442 -21.340 1.00 92.38 127 LEU A CA 1
ATOM 1049 C C . LEU A 1 127 ? 14.923 -1.930 -22.784 1.00 92.38 127 LEU A C 1
ATOM 1051 O O . LEU A 1 127 ? 15.537 -2.511 -23.677 1.00 92.38 127 LEU A O 1
ATOM 1055 N N . SER A 1 128 ? 14.271 -0.784 -22.991 1.00 92.19 128 SER A N 1
ATOM 1056 C CA . SER A 1 128 ? 14.173 -0.124 -24.300 1.00 92.19 128 SER A CA 1
ATOM 1057 C C . SER A 1 128 ? 15.549 0.279 -24.826 1.00 92.19 128 SER A C 1
ATOM 1059 O O . SER A 1 128 ? 15.869 0.050 -25.995 1.00 92.19 128 SER A O 1
ATOM 1061 N N . PHE A 1 129 ? 16.387 0.841 -23.949 1.00 94.25 129 PHE A N 1
ATOM 1062 C CA . PHE A 1 129 ? 17.755 1.224 -24.276 1.00 94.25 129 PHE A CA 1
ATOM 1063 C C . PHE A 1 129 ? 18.606 0.003 -24.626 1.00 94.25 129 PHE A C 1
ATOM 1065 O O . PHE A 1 129 ? 19.282 0.023 -25.647 1.00 94.25 129 PHE A O 1
ATOM 1072 N N . LEU A 1 130 ? 18.540 -1.074 -23.835 1.00 94.56 130 LEU A N 1
ATOM 1073 C CA . LEU A 1 130 ? 19.285 -2.309 -24.089 1.00 94.56 130 LEU A CA 1
ATOM 1074 C C . LEU A 1 130 ? 18.896 -2.935 -25.428 1.00 94.56 130 LEU A C 1
ATOM 1076 O O . LEU A 1 130 ? 19.778 -3.239 -26.225 1.00 94.56 130 LEU A O 1
ATOM 1080 N N . ILE A 1 131 ? 17.597 -3.080 -25.707 1.00 92.31 131 ILE A N 1
ATOM 1081 C CA . ILE A 1 131 ? 17.109 -3.633 -26.980 1.00 92.31 131 ILE A CA 1
ATOM 1082 C C . ILE A 1 131 ? 17.625 -2.793 -28.155 1.00 92.31 131 ILE A C 1
ATOM 1084 O O . ILE A 1 131 ? 18.210 -3.331 -29.096 1.00 92.31 131 ILE A O 1
ATOM 1088 N N . SER A 1 132 ? 17.469 -1.469 -28.074 1.00 91.75 132 SER A N 1
ATOM 1089 C CA . SER A 1 132 ? 17.908 -0.546 -29.130 1.00 91.75 132 SER A CA 1
ATOM 1090 C C . SER A 1 132 ? 19.426 -0.557 -29.309 1.00 91.75 132 SER A C 1
ATOM 1092 O O . SER A 1 132 ? 19.927 -0.505 -30.432 1.00 91.75 132 SER A O 1
ATOM 1094 N N . TYR A 1 133 ? 20.172 -0.667 -28.209 1.00 93.00 133 TYR A N 1
ATOM 1095 C CA . TYR A 1 133 ? 21.629 -0.736 -28.201 1.00 93.00 133 TYR A CA 1
ATOM 1096 C C . TYR A 1 133 ? 22.145 -2.038 -28.824 1.00 93.00 133 TYR A C 1
ATOM 1098 O O . TYR A 1 133 ? 23.032 -1.993 -29.673 1.00 93.00 133 TYR A O 1
ATOM 1106 N N . PHE A 1 134 ? 21.561 -3.192 -28.484 1.00 93.50 134 PHE A N 1
ATOM 1107 C CA . PHE A 1 134 ? 21.938 -4.472 -29.091 1.00 93.50 134 PHE A CA 1
ATOM 1108 C C . PHE A 1 134 ? 21.622 -4.519 -30.590 1.00 93.50 134 PHE A C 1
ATOM 1110 O O . PHE A 1 134 ? 22.454 -4.999 -31.361 1.00 93.50 134 PHE A O 1
ATOM 1117 N N . LEU A 1 135 ? 20.481 -3.969 -31.026 1.00 90.75 135 LEU A N 1
ATOM 1118 C CA . LEU A 1 135 ? 20.182 -3.823 -32.457 1.00 90.75 135 LEU A CA 1
ATOM 1119 C C . LEU A 1 135 ? 21.203 -2.920 -33.159 1.00 90.75 135 LEU A C 1
ATOM 1121 O O . LEU A 1 135 ? 21.687 -3.250 -34.240 1.00 90.75 135 LEU A O 1
ATOM 1125 N N . SER A 1 136 ? 21.555 -1.795 -32.536 1.00 91.25 136 SER A N 1
ATOM 1126 C CA . SER A 1 136 ? 22.549 -0.861 -33.068 1.00 91.25 136 SER A CA 1
ATOM 1127 C C . SER A 1 136 ? 23.928 -1.516 -33.223 1.00 91.25 136 SER A C 1
ATOM 1129 O O . SER A 1 136 ? 24.551 -1.395 -34.280 1.00 91.25 136 SER A O 1
ATOM 1131 N N . LEU A 1 137 ? 24.376 -2.281 -32.220 1.00 91.81 137 LEU A N 1
ATOM 1132 C CA . LEU A 1 137 ? 25.617 -3.059 -32.287 1.00 91.81 137 LEU A CA 1
ATOM 1133 C C . LEU A 1 137 ? 25.573 -4.126 -33.382 1.00 91.81 137 LEU A C 1
ATOM 1135 O O . LEU A 1 137 ? 26.567 -4.328 -34.076 1.00 91.81 137 LEU A O 1
ATOM 1139 N N . TYR A 1 138 ? 24.441 -4.807 -33.555 1.00 91.81 138 TYR A N 1
ATOM 1140 C CA . TYR A 1 138 ? 24.282 -5.797 -34.615 1.00 91.81 138 TYR A CA 1
ATOM 1141 C C . TYR A 1 138 ? 24.471 -5.162 -36.001 1.00 91.81 138 TYR A C 1
ATOM 1143 O O . TYR A 1 138 ? 25.294 -5.635 -36.782 1.00 91.81 138 TYR A O 1
ATOM 1151 N N . ILE A 1 139 ? 23.802 -4.036 -36.271 1.00 90.50 139 ILE A N 1
ATOM 1152 C CA . ILE A 1 139 ? 23.944 -3.306 -37.541 1.00 90.50 139 ILE A CA 1
ATOM 1153 C C . ILE A 1 139 ? 25.364 -2.770 -37.737 1.00 90.50 139 ILE A C 1
ATOM 1155 O O . ILE A 1 139 ? 25.901 -2.848 -38.842 1.00 90.50 139 ILE A O 1
ATOM 1159 N N . TYR A 1 140 ? 26.006 -2.282 -36.674 1.00 91.31 140 TYR A N 1
ATOM 1160 C CA . TYR A 1 140 ? 27.397 -1.838 -36.746 1.00 91.31 140 TYR A CA 1
ATOM 1161 C C . TYR A 1 140 ? 28.345 -2.961 -37.187 1.00 91.31 140 TYR A C 1
ATOM 1163 O O . TYR A 1 140 ? 29.209 -2.729 -38.027 1.00 91.31 140 TYR A O 1
ATOM 1171 N N . ASN A 1 141 ? 28.169 -4.179 -36.666 1.00 90.00 141 ASN A N 1
ATOM 1172 C CA . ASN A 1 141 ? 29.002 -5.324 -37.045 1.00 90.00 141 ASN A CA 1
ATOM 1173 C C . ASN A 1 141 ? 28.763 -5.792 -38.491 1.00 90.00 141 ASN A C 1
ATOM 1175 O O . ASN A 1 141 ? 29.678 -6.339 -39.100 1.00 90.00 141 ASN A O 1
ATOM 1179 N N . VAL A 1 142 ? 27.561 -5.587 -39.041 1.00 89.12 142 VAL A N 1
ATOM 1180 C CA . VAL A 1 142 ? 27.222 -5.990 -40.417 1.00 89.12 142 VAL A CA 1
ATOM 1181 C C . VAL A 1 142 ? 27.699 -4.961 -41.443 1.00 89.12 142 VAL A C 1
ATOM 1183 O O . VAL A 1 142 ? 28.308 -5.331 -42.443 1.00 89.12 142 VAL A O 1
ATOM 1186 N N . GLU A 1 143 ? 27.439 -3.672 -41.213 1.00 84.88 143 GLU A N 1
ATOM 1187 C CA . GLU A 1 143 ? 27.719 -2.621 -42.202 1.00 84.88 143 GLU A CA 1
ATOM 1188 C C . GLU A 1 143 ? 29.026 -1.854 -41.963 1.00 84.88 143 GLU A C 1
ATOM 1190 O O . GLU A 1 143 ? 29.518 -1.170 -42.862 1.00 84.88 143 GLU A O 1
ATOM 1195 N N . GLY A 1 144 ? 29.583 -1.904 -40.750 1.00 80.31 144 GLY A N 1
ATOM 1196 C CA . GLY A 1 144 ? 30.819 -1.208 -40.376 1.00 80.31 144 GLY A CA 1
ATOM 1197 C C . GLY A 1 144 ? 30.717 0.322 -40.317 1.00 80.31 144 GLY A C 1
ATOM 1198 O O . GLY A 1 144 ? 31.700 0.990 -39.999 1.00 80.31 144 GLY A O 1
ATOM 1199 N N . LYS A 1 145 ? 29.546 0.910 -40.610 1.00 86.81 145 LYS A N 1
ATOM 1200 C CA . LYS A 1 145 ? 29.327 2.365 -40.577 1.00 86.81 145 LYS A CA 1
ATOM 1201 C C . LYS A 1 145 ? 28.551 2.783 -39.334 1.00 86.81 145 LYS A C 1
ATOM 1203 O O . LYS A 1 145 ? 27.417 2.365 -39.105 1.00 86.81 145 LYS A O 1
ATOM 1208 N N . THR A 1 146 ? 29.131 3.712 -38.581 1.00 87.88 146 THR A N 1
ATOM 1209 C CA . THR A 1 146 ? 28.533 4.287 -37.366 1.00 87.88 146 THR A CA 1
ATOM 1210 C C . THR A 1 146 ? 27.211 5.011 -37.632 1.00 87.88 146 THR A C 1
ATOM 1212 O O . THR A 1 146 ? 26.322 4.989 -36.787 1.00 87.88 146 THR A O 1
ATOM 1215 N N . VAL A 1 147 ? 27.039 5.600 -38.820 1.00 91.06 147 VAL A N 1
ATOM 1216 C CA . VAL A 1 147 ? 25.822 6.339 -39.197 1.00 91.06 147 VAL A CA 1
ATOM 1217 C C . VAL A 1 147 ? 24.580 5.441 -39.177 1.00 91.06 147 VAL A C 1
ATOM 1219 O O . VAL A 1 147 ? 23.569 5.814 -38.584 1.00 91.06 147 VAL A O 1
ATOM 1222 N N . TYR A 1 148 ? 24.651 4.239 -39.757 1.00 89.88 148 TYR A N 1
ATOM 1223 C CA . TYR A 1 148 ? 23.516 3.307 -39.768 1.00 89.88 148 TYR A CA 1
ATOM 1224 C C . TYR A 1 148 ? 23.216 2.738 -38.381 1.00 89.88 148 TYR A C 1
ATOM 1226 O O . TYR A 1 148 ? 22.050 2.551 -38.034 1.00 89.88 148 TYR A O 1
ATOM 1234 N N . ALA A 1 149 ? 24.244 2.540 -37.554 1.00 88.31 149 ALA A N 1
ATOM 1235 C CA . ALA A 1 149 ? 24.074 2.122 -36.166 1.00 88.31 149 ALA A CA 1
ATOM 1236 C C . ALA A 1 149 ? 23.313 3.179 -35.341 1.00 88.31 149 ALA A C 1
ATOM 1238 O O . ALA A 1 149 ? 22.379 2.833 -34.613 1.00 88.31 149 ALA A O 1
ATOM 1239 N N . VAL A 1 150 ? 23.656 4.465 -35.491 1.00 91.25 150 VAL A N 1
ATOM 1240 C CA . VAL A 1 150 ? 22.979 5.574 -34.792 1.00 91.25 150 VAL A CA 1
ATOM 1241 C C . VAL A 1 150 ? 21.540 5.745 -35.278 1.00 91.25 150 VAL A C 1
ATOM 1243 O O . VAL A 1 150 ? 20.632 5.871 -34.459 1.00 91.25 150 VAL A O 1
ATOM 1246 N N . LEU A 1 151 ? 21.308 5.693 -36.594 1.00 92.19 151 LEU A N 1
ATOM 1247 C CA . LEU A 1 151 ? 19.954 5.761 -37.153 1.00 92.19 151 LEU A CA 1
ATOM 1248 C C . LEU A 1 151 ? 19.084 4.614 -36.631 1.00 92.19 151 LEU A C 1
ATOM 1250 O O . LEU A 1 151 ? 17.974 4.851 -36.158 1.00 92.19 151 LEU A O 1
ATOM 1254 N N . THR A 1 152 ? 19.612 3.389 -36.643 1.00 90.44 152 THR A N 1
ATOM 1255 C CA . THR A 1 152 ? 18.902 2.211 -36.128 1.00 90.44 152 THR A CA 1
ATOM 1256 C C . THR A 1 152 ? 18.539 2.387 -34.662 1.00 90.44 152 THR A C 1
ATOM 1258 O O . THR A 1 152 ? 17.408 2.104 -34.293 1.00 90.44 152 THR A O 1
ATOM 1261 N N . PHE A 1 153 ? 19.451 2.896 -33.830 1.00 92.25 153 PHE A N 1
ATOM 1262 C CA . PHE A 1 153 ? 19.170 3.135 -32.415 1.00 92.25 153 PHE A CA 1
ATOM 1263 C C . PHE A 1 153 ? 17.979 4.085 -32.216 1.00 92.25 153 PHE A C 1
ATOM 1265 O O . PHE A 1 153 ? 17.075 3.782 -31.442 1.00 92.25 153 PHE A O 1
ATOM 1272 N N . ILE A 1 154 ? 17.952 5.207 -32.943 1.00 92.88 154 ILE A N 1
ATOM 1273 C CA . ILE A 1 154 ? 16.891 6.218 -32.822 1.00 92.88 154 ILE A CA 1
ATOM 1274 C C . ILE A 1 154 ? 15.541 5.649 -33.274 1.00 92.88 154 ILE A C 1
ATOM 1276 O O . ILE A 1 154 ? 14.544 5.795 -32.569 1.00 92.88 154 ILE A O 1
ATOM 1280 N N . PHE A 1 155 ? 15.502 4.972 -34.425 1.00 92.62 155 PHE A N 1
ATOM 1281 C CA . PHE A 1 155 ? 14.259 4.415 -34.963 1.00 92.62 155 PHE A CA 1
ATOM 1282 C C . PHE A 1 155 ? 13.767 3.187 -34.189 1.00 92.62 155 PHE A C 1
ATOM 1284 O O . PHE A 1 155 ? 12.561 3.025 -34.019 1.00 92.62 155 PHE A O 1
ATOM 1291 N N . ALA A 1 156 ? 14.673 2.341 -33.693 1.00 90.62 156 ALA A N 1
ATOM 1292 C CA . ALA A 1 156 ? 14.327 1.144 -32.928 1.00 90.62 156 ALA A CA 1
ATOM 1293 C C . ALA A 1 156 ? 13.870 1.457 -31.498 1.00 90.62 156 ALA A C 1
ATOM 1295 O O . ALA A 1 156 ? 13.207 0.624 -30.884 1.00 90.62 156 ALA A O 1
ATOM 1296 N N . PHE A 1 157 ? 14.168 2.650 -30.977 1.00 91.31 157 PHE A N 1
ATOM 1297 C CA . PHE A 1 157 ? 13.796 3.020 -29.614 1.00 91.31 157 PHE A CA 1
ATOM 1298 C C . PHE A 1 157 ? 12.284 3.020 -29.381 1.00 91.31 157 PHE A C 1
ATOM 1300 O O . PHE A 1 157 ? 11.826 2.538 -28.347 1.00 91.31 157 PHE A O 1
ATOM 1307 N N . ILE A 1 158 ? 11.505 3.50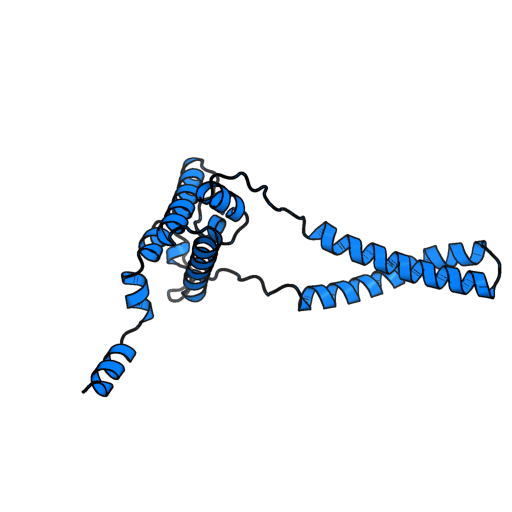1 -30.353 1.00 91.69 158 ILE A N 1
ATOM 1308 C CA . ILE A 1 158 ? 10.038 3.541 -30.267 1.00 91.69 158 ILE A CA 1
ATOM 1309 C C . ILE A 1 158 ? 9.446 2.121 -30.144 1.00 91.69 158 ILE A C 1
ATOM 1311 O O . ILE A 1 158 ? 8.815 1.840 -29.126 1.00 91.69 158 ILE A O 1
ATOM 1315 N N . PRO A 1 159 ? 9.681 1.183 -31.087 1.00 93.31 159 PRO A N 1
ATOM 1316 C CA . PRO A 1 159 ? 9.149 -0.174 -30.961 1.00 93.31 159 PRO A CA 1
ATOM 1317 C C . PRO A 1 159 ? 9.751 -0.943 -29.774 1.00 93.31 159 PRO A C 1
ATOM 1319 O O . PRO A 1 159 ? 9.069 -1.763 -29.160 1.00 93.31 159 PRO A O 1
ATOM 1322 N N . ALA A 1 160 ? 11.007 -0.671 -29.399 1.00 91.31 160 ALA A N 1
ATOM 1323 C CA . ALA A 1 160 ? 11.610 -1.257 -28.203 1.00 91.31 160 ALA A CA 1
ATOM 1324 C C . ALA A 1 160 ? 10.902 -0.810 -26.912 1.00 91.31 160 ALA A C 1
ATOM 1326 O O . ALA A 1 160 ? 10.775 -1.610 -25.978 1.00 91.31 160 ALA A O 1
ATOM 1327 N N . ALA A 1 161 ? 10.412 0.432 -26.862 1.00 92.38 161 ALA A N 1
ATOM 1328 C CA . ALA A 1 161 ? 9.620 0.936 -25.747 1.00 92.38 161 ALA A CA 1
ATOM 1329 C C . ALA A 1 161 ? 8.284 0.204 -25.612 1.00 92.38 161 ALA A C 1
ATOM 1331 O O . ALA A 1 161 ? 7.954 -0.231 -24.509 1.00 92.38 161 ALA A O 1
ATOM 1332 N N . ASP A 1 162 ? 7.568 -0.036 -26.711 1.00 92.12 162 ASP A N 1
ATOM 1333 C CA . ASP A 1 162 ? 6.287 -0.758 -26.686 1.00 92.12 162 ASP A CA 1
ATOM 1334 C C . ASP A 1 162 ? 6.433 -2.203 -26.179 1.00 92.12 162 ASP A C 1
ATOM 1336 O O . ASP A 1 162 ? 5.652 -2.676 -25.340 1.00 92.12 162 ASP A O 1
ATOM 1340 N N . VAL A 1 163 ? 7.479 -2.901 -26.635 1.00 92.44 163 VAL A N 1
ATOM 1341 C CA . VAL A 1 163 ? 7.819 -4.249 -26.149 1.00 92.44 163 VAL A CA 1
ATOM 1342 C C . VAL A 1 163 ? 8.153 -4.210 -24.659 1.00 92.44 163 VAL A C 1
ATOM 1344 O O . VAL A 1 163 ? 7.660 -5.033 -23.883 1.00 92.44 163 VAL A O 1
ATOM 1347 N N . SER A 1 164 ? 8.947 -3.226 -24.238 1.00 91.62 164 SER A N 1
ATOM 1348 C CA . SER A 1 164 ? 9.348 -3.073 -22.840 1.00 91.62 164 SER A CA 1
ATOM 1349 C C . SER A 1 164 ? 8.155 -2.790 -21.930 1.00 91.62 164 SER A C 1
ATOM 1351 O O . SER A 1 164 ? 8.019 -3.434 -20.891 1.00 91.62 164 SER A O 1
ATOM 1353 N N . ILE A 1 165 ? 7.247 -1.896 -22.334 1.00 91.88 165 ILE A N 1
ATOM 1354 C CA . ILE A 1 165 ? 6.000 -1.605 -21.613 1.00 91.88 165 ILE A CA 1
ATOM 1355 C C . ILE A 1 165 ? 5.180 -2.885 -21.445 1.00 91.88 165 ILE A C 1
ATOM 1357 O O . ILE A 1 165 ? 4.739 -3.191 -20.339 1.00 91.88 165 ILE A O 1
ATOM 1361 N N . SER A 1 166 ? 5.020 -3.670 -22.512 1.00 90.94 166 SER A N 1
ATOM 1362 C CA . SER A 1 166 ? 4.245 -4.916 -22.475 1.00 90.94 166 SER A CA 1
ATOM 1363 C C . SER A 1 166 ? 4.833 -5.946 -21.505 1.00 90.94 166 SER A C 1
ATOM 1365 O O . SER A 1 166 ? 4.097 -6.594 -20.756 1.00 90.94 166 SER A O 1
ATOM 1367 N N . ILE A 1 167 ? 6.161 -6.093 -21.480 1.00 89.00 167 ILE A N 1
ATOM 1368 C CA . ILE A 1 167 ? 6.858 -7.003 -20.561 1.00 89.00 167 ILE A CA 1
ATOM 1369 C C . ILE A 1 167 ? 6.711 -6.520 -19.116 1.00 89.00 167 ILE A C 1
ATOM 1371 O O . ILE A 1 167 ? 6.299 -7.293 -18.248 1.00 89.00 167 ILE A O 1
ATOM 1375 N N . ILE A 1 168 ? 7.011 -5.245 -18.855 1.00 88.88 168 ILE A N 1
ATOM 1376 C CA . ILE A 1 168 ? 6.950 -4.675 -17.506 1.00 88.88 168 ILE A CA 1
ATOM 1377 C C . ILE A 1 168 ? 5.523 -4.701 -16.964 1.00 88.88 168 ILE A C 1
ATOM 1379 O O . ILE A 1 168 ? 5.338 -5.073 -15.809 1.00 88.88 168 ILE A O 1
ATOM 1383 N N . ASN A 1 169 ? 4.512 -4.413 -17.785 1.00 88.62 169 ASN A N 1
ATOM 1384 C CA . ASN A 1 169 ? 3.112 -4.496 -17.377 1.00 88.62 169 ASN A CA 1
ATOM 1385 C C . ASN A 1 169 ? 2.721 -5.929 -16.975 1.00 88.62 169 ASN A C 1
ATOM 1387 O O . ASN A 1 169 ? 2.163 -6.149 -15.904 1.00 88.62 169 ASN A O 1
ATOM 1391 N N . ASN A 1 170 ? 3.092 -6.933 -17.776 1.00 87.06 170 ASN A N 1
ATOM 1392 C CA . ASN A 1 170 ? 2.827 -8.337 -17.445 1.00 87.06 170 ASN A CA 1
ATOM 1393 C C . ASN A 1 170 ? 3.515 -8.790 -16.150 1.00 87.06 170 ASN A C 1
ATOM 1395 O O . ASN A 1 170 ? 2.949 -9.568 -15.382 1.00 87.06 170 ASN A O 1
ATOM 1399 N N . ILE A 1 171 ? 4.740 -8.322 -15.903 1.00 85.94 171 ILE A N 1
ATOM 1400 C CA . ILE A 1 171 ? 5.467 -8.604 -14.662 1.00 85.94 171 ILE A CA 1
ATOM 1401 C C . ILE A 1 171 ? 4.793 -7.893 -13.484 1.00 85.94 171 ILE A C 1
ATOM 1403 O O . ILE A 1 171 ? 4.537 -8.520 -12.456 1.00 85.94 171 ILE A O 1
ATOM 1407 N N . ALA A 1 172 ? 4.456 -6.613 -13.640 1.00 83.00 172 ALA A N 1
ATOM 1408 C CA . ALA A 1 172 ? 3.806 -5.814 -12.610 1.00 83.00 172 ALA A CA 1
ATOM 1409 C C . ALA A 1 172 ? 2.468 -6.429 -12.182 1.00 83.00 172 ALA A C 1
ATOM 1411 O O . ALA A 1 172 ? 2.222 -6.550 -10.985 1.00 83.00 172 ALA A O 1
ATOM 1412 N N . LEU A 1 173 ? 1.656 -6.903 -13.132 1.00 80.19 173 LEU A N 1
ATO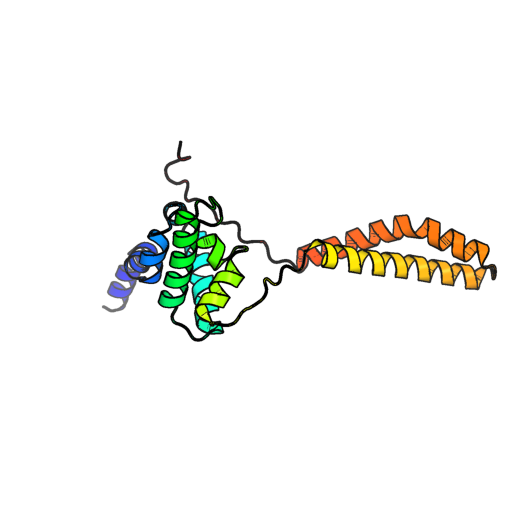M 1413 C CA . LEU A 1 173 ? 0.384 -7.579 -12.854 1.00 80.19 173 LEU A CA 1
ATOM 1414 C C . LEU A 1 173 ? 0.547 -8.902 -12.090 1.00 80.19 173 LEU A C 1
ATOM 1416 O O . LEU A 1 173 ? -0.356 -9.295 -11.359 1.00 80.19 173 LEU A O 1
ATOM 1420 N N . LYS A 1 174 ? 1.678 -9.601 -12.244 1.00 79.62 174 LYS A N 1
ATOM 1421 C CA . LYS A 1 174 ? 1.951 -10.862 -11.530 1.00 79.62 174 LYS A CA 1
ATOM 1422 C C . LYS A 1 174 ? 2.554 -10.651 -10.144 1.00 79.62 174 LYS A C 1
ATOM 1424 O O . LYS A 1 174 ? 2.335 -11.473 -9.261 1.00 79.62 174 LYS A O 1
ATOM 1429 N N . ILE A 1 175 ? 3.357 -9.601 -9.973 1.00 74.19 175 ILE A N 1
ATOM 1430 C CA . ILE A 1 175 ? 4.075 -9.328 -8.720 1.00 74.19 175 ILE A CA 1
ATOM 1431 C C . ILE A 1 175 ? 3.225 -8.496 -7.763 1.00 74.19 175 ILE A C 1
ATOM 1433 O O . ILE A 1 175 ? 3.308 -8.693 -6.551 1.00 74.19 175 ILE A O 1
ATOM 1437 N N . THR A 1 176 ? 2.432 -7.561 -8.285 1.00 66.38 176 THR A N 1
ATOM 1438 C CA . THR A 1 176 ? 1.651 -6.648 -7.450 1.00 66.38 176 THR A CA 1
ATOM 1439 C C . THR A 1 176 ? 0.442 -7.404 -6.905 1.00 66.38 176 THR A C 1
ATOM 1441 O O . THR A 1 176 ? -0.423 -7.794 -7.693 1.00 66.38 176 THR A O 1
ATOM 1444 N N . PRO A 1 177 ? 0.362 -7.657 -5.585 1.00 57.59 177 PRO A N 1
ATOM 1445 C CA . PRO A 1 177 ? -0.828 -8.265 -5.013 1.00 57.59 177 PRO A CA 1
ATOM 1446 C C . PRO A 1 177 ? -2.024 -7.335 -5.258 1.00 57.59 177 PRO A C 1
ATOM 1448 O O . PRO A 1 177 ? -1.848 -6.114 -5.250 1.00 57.59 177 PRO A O 1
ATOM 1451 N N . PRO A 1 178 ? -3.232 -7.880 -5.476 1.00 57.94 178 PRO A N 1
ATOM 1452 C CA . PRO A 1 178 ? -4.422 -7.057 -5.624 1.00 57.94 178 PRO A CA 1
ATOM 1453 C C . PRO A 1 178 ? -4.578 -6.177 -4.383 1.00 57.94 178 PRO A C 1
ATOM 1455 O O . PRO A 1 178 ? -4.583 -6.682 -3.257 1.00 57.94 178 PRO A O 1
ATOM 1458 N N . ASP A 1 179 ? -4.682 -4.865 -4.593 1.00 59.75 179 ASP A N 1
ATOM 1459 C CA . ASP A 1 179 ? -4.917 -3.929 -3.502 1.00 59.75 179 ASP A CA 1
ATOM 1460 C C . ASP A 1 179 ? -6.257 -4.261 -2.845 1.00 59.75 179 ASP A C 1
ATOM 1462 O O . ASP A 1 179 ? -7.302 -4.321 -3.501 1.00 59.75 179 ASP A O 1
ATOM 1466 N N . PHE A 1 180 ? -6.229 -4.499 -1.533 1.00 66.44 180 PHE A N 1
ATOM 1467 C CA . PHE A 1 180 ? -7.452 -4.682 -0.771 1.00 66.44 180 PHE A CA 1
ATOM 1468 C C . PHE A 1 180 ? -8.217 -3.357 -0.772 1.00 66.44 180 PHE A C 1
ATOM 1470 O O . PHE A 1 180 ? -7.785 -2.386 -0.148 1.00 66.44 180 PHE A O 1
ATOM 1477 N N . LEU A 1 181 ? -9.340 -3.317 -1.486 1.00 69.31 181 LEU A N 1
ATOM 1478 C CA . LEU A 1 181 ? -10.253 -2.181 -1.497 1.00 69.31 181 LEU A CA 1
ATOM 1479 C C . LEU A 1 181 ? -11.243 -2.345 -0.337 1.00 69.31 181 LEU A C 1
ATOM 1481 O O . LEU A 1 181 ? -12.048 -3.276 -0.387 1.00 69.31 181 LEU A O 1
ATOM 1485 N N . PRO A 1 182 ? -11.204 -1.476 0.695 1.00 70.50 182 PRO A N 1
ATOM 1486 C CA . PRO A 1 182 ? -12.200 -1.480 1.761 1.00 70.50 182 PRO A CA 1
ATOM 1487 C C . PRO A 1 182 ? -13.610 -1.330 1.181 1.00 70.50 182 PRO A C 1
ATOM 1489 O O . PRO A 1 182 ? -13.868 -0.393 0.424 1.00 70.50 182 PRO A O 1
ATOM 1492 N N . LYS A 1 183 ? -14.516 -2.244 1.534 1.00 77.88 183 LYS A N 1
ATOM 1493 C CA . LYS A 1 183 ? -15.906 -2.268 1.062 1.00 77.88 183 LYS A CA 1
ATOM 1494 C C . LYS A 1 183 ? -16.867 -1.921 2.196 1.00 77.88 183 LYS A C 1
ATOM 1496 O O . LYS A 1 183 ? -16.618 -2.231 3.362 1.00 77.88 183 LYS A O 1
ATOM 1501 N N . LEU A 1 184 ? -17.975 -1.279 1.839 1.00 76.19 184 LEU A N 1
ATOM 1502 C CA . LEU A 1 184 ? -19.081 -1.009 2.756 1.00 76.19 184 LEU A CA 1
ATOM 1503 C C . LEU A 1 184 ? -20.066 -2.186 2.770 1.00 76.19 184 LEU A C 1
ATOM 1505 O O . LEU A 1 184 ? -20.335 -2.790 1.730 1.00 76.19 184 LEU A O 1
ATOM 1509 N N . GLU A 1 185 ? -20.616 -2.497 3.942 1.00 71.50 185 GLU A N 1
ATOM 1510 C CA . GLU A 1 185 ? -21.702 -3.458 4.119 1.00 71.50 185 GLU A CA 1
ATOM 1511 C C . GLU A 1 185 ? -23.026 -2.792 3.729 1.00 71.50 185 GLU A C 1
ATOM 1513 O O . GLU A 1 185 ? -23.715 -2.197 4.549 1.00 71.50 185 GLU A O 1
ATOM 1518 N N . LEU A 1 186 ? -23.389 -2.883 2.451 1.00 68.06 186 LEU A N 1
ATOM 1519 C CA . LEU A 1 186 ? -24.633 -2.315 1.912 1.00 68.06 186 LEU A CA 1
ATOM 1520 C C . LEU A 1 186 ? -25.839 -3.253 2.106 1.00 68.06 186 LEU A C 1
ATOM 1522 O O . LEU A 1 186 ? -26.655 -3.407 1.199 1.00 68.06 186 LEU A O 1
ATOM 1526 N N . LYS A 1 187 ? -25.947 -3.927 3.259 1.00 57.44 187 LYS A N 1
ATOM 1527 C CA . LYS A 1 187 ? -27.079 -4.834 3.531 1.00 57.44 187 LYS A CA 1
ATOM 1528 C C . LYS A 1 187 ? -28.419 -4.100 3.609 1.00 57.44 187 LYS A C 1
ATOM 1530 O O . LYS A 1 187 ? -29.419 -4.651 3.164 1.00 57.44 187 LYS A O 1
ATOM 1535 N N . ASP A 1 188 ? -28.406 -2.858 4.088 1.00 57.62 188 ASP A N 1
ATOM 1536 C CA . ASP A 1 188 ? -29.608 -2.042 4.307 1.00 57.62 188 ASP A CA 1
ATOM 1537 C C . ASP A 1 188 ? -29.836 -0.976 3.212 1.00 57.62 188 ASP A C 1
ATOM 1539 O O . ASP A 1 188 ? -30.684 -0.098 3.355 1.00 57.62 188 ASP A O 1
ATOM 1543 N N . GLY A 1 189 ? -29.105 -1.055 2.091 1.00 57.12 189 GLY A N 1
ATOM 1544 C CA . GLY A 1 189 ? -29.173 -0.091 0.984 1.00 57.12 189 GLY A CA 1
ATOM 1545 C C . GLY A 1 189 ? -28.056 0.960 0.997 1.00 57.12 189 GLY A C 1
ATOM 1546 O O . GLY A 1 189 ? -27.129 0.905 1.804 1.00 57.12 189 GLY A O 1
ATOM 1547 N N . ILE A 1 190 ? -28.104 1.894 0.040 1.00 51.19 190 ILE A N 1
ATOM 1548 C CA . ILE A 1 190 ? -27.145 3.006 -0.056 1.00 51.19 190 ILE A CA 1
ATOM 1549 C C . ILE A 1 190 ? -27.538 4.043 1.008 1.00 51.19 190 ILE A C 1
ATOM 1551 O O . ILE A 1 190 ? -28.684 4.495 0.968 1.00 51.19 190 ILE A O 1
ATOM 1555 N N . PRO A 1 191 ? -26.647 4.434 1.938 1.00 55.97 191 PRO A N 1
ATOM 1556 C CA . PRO A 1 191 ? -26.941 5.528 2.856 1.00 55.97 191 PRO A CA 1
ATOM 1557 C C . PRO A 1 191 ? -27.156 6.814 2.044 1.00 55.97 191 PRO A C 1
ATOM 1559 O O . PRO A 1 191 ? -26.267 7.232 1.300 1.00 55.97 191 PRO A O 1
ATOM 1562 N N . SER A 1 192 ? -28.366 7.372 2.138 1.00 47.84 192 SER A N 1
ATOM 1563 C CA . SER A 1 192 ? -28.792 8.642 1.529 1.00 47.84 192 SER A CA 1
ATOM 1564 C C . SER A 1 192 ? -28.274 9.850 2.292 1.00 47.84 192 SER A C 1
ATOM 1566 O O . SER A 1 192 ? -28.357 9.793 3.541 1.00 47.84 192 SER A O 1
#

Sequence (192 aa):
NCISSLRLISSWDWKELFENLSSVEKILIQDPSNIYIYQDFETKNHYRKELQKLSKKYGVSETYAALKSLECAKKNAEDNSGYPSNHVGYYIYGRGKHILVNKITGKKQKENFTPPLFYYIYPILILSFLISYFLSLYIYNVEGKTVYAVLTFIFAFIPAADVSISIINNIALKITPPDFLPKLELKDGIPS

Secondary structure (DSSP, 8-state):
-HHHHHHHHTTS-HHHHHHHH-HHHHHHTT-TTSGGGGB-HHHHHHHHHHHHHHHHHHT--HHHHHHHHHHHHHHHHHTT--TTTTSHHHHHTSTTHHHHHHHHHSS--------HHHHHHHHHHHHHHHHHHHHHHHHHHHH--HHHHHHHHHHHHHHHHHHHHHHHHHHHHHHSPPP----B--TT----

pLDDT: mean 81.25, std 13.49, range [47.22, 94.56]

Foldseek 3Di:
DVVVVVVVVVPDPVLVVCCVPDLLNVLQCLQQVNQLVQFDPVLVVVLLVLLVVLCVVQVHDSNVLSNLLQVQLVVCVVVVVDPPRNHSCCCSPNQVVQVSSCVSNVDNDDRPPPPVVCVLVVQLQVQLQVVLQVQLVVVCVVPVDNVVSVVSSVVSSVVSSVVSNVVSVVVCVVPPDPDDDTHGNCVPHDDD